Protein AF-A0A9P9EYF8-F1 (afdb_monomer_lite)

Foldseek 3Di:
DDDQAAEAFPPCFDDPNVVVLLVNADPDDDDDGSVRRHGDPPDDDDDADADLLDLCRLLVRLVCCCVVPVQQAHQEYEQEWFDDDDDDDPVPDDPVNVVVRCSRQPVSLVSNCVNCVRRQVVHPNVHHYYHYDDDPVPQLLCCLVVDPPVQDADAAEDLAQEPDPCNCVPPPPPDDCVVVVYDYPVLSVVLQVVCVVVGDCVLGPSFYAYSNRHGDDD

Structure (mmCIF, N/CA/C/O backbone):
data_AF-A0A9P9EYF8-F1
#
_entry.id   AF-A0A9P9EYF8-F1
#
loop_
_atom_site.group_PDB
_atom_site.id
_atom_site.type_symbol
_atom_site.label_atom_id
_atom_site.label_alt_id
_atom_site.label_comp_id
_atom_site.label_asym_id
_atom_site.label_entity_id
_atom_site.label_seq_id
_atom_site.pdbx_PDB_ins_code
_atom_site.Cartn_x
_atom_site.Cartn_y
_atom_site.Cartn_z
_atom_site.occupancy
_atom_site.B_iso_or_equiv
_atom_site.auth_seq_id
_atom_site.auth_comp_id
_atom_site.auth_asym_id
_atom_site.auth_atom_id
_atom_site.pdbx_PDB_model_num
ATOM 1 N N . MET A 1 1 ? -8.904 18.319 30.532 1.00 47.00 1 MET A N 1
ATOM 2 C CA . MET A 1 1 ? -8.488 16.929 30.242 1.00 47.00 1 MET A CA 1
ATOM 3 C C . MET A 1 1 ? -8.595 16.720 28.742 1.00 47.00 1 MET A C 1
ATOM 5 O O . MET A 1 1 ? -9.528 17.263 28.164 1.00 47.00 1 MET A O 1
ATOM 9 N N . SER A 1 2 ? -7.652 16.027 28.098 1.00 58.25 2 SER A N 1
ATOM 10 C CA . SER A 1 2 ? -7.775 15.713 26.667 1.00 58.25 2 SER A CA 1
ATOM 11 C C . SER A 1 2 ? -8.985 14.806 26.440 1.00 58.25 2 SER A C 1
ATOM 13 O O . SER A 1 2 ? -9.168 13.857 27.202 1.00 58.25 2 SER A O 1
ATOM 15 N N . THR A 1 3 ? -9.779 15.064 25.404 1.00 65.88 3 THR A N 1
ATOM 16 C CA . THR A 1 3 ? -10.887 14.189 25.001 1.00 65.88 3 THR A CA 1
ATOM 17 C C . THR A 1 3 ? -10.388 12.748 24.804 1.00 65.88 3 THR A C 1
ATOM 19 O O . THR A 1 3 ? -9.367 12.567 24.130 1.00 65.88 3 THR A O 1
ATOM 22 N N . PRO A 1 4 ? -11.051 11.727 25.386 1.00 77.31 4 PRO A N 1
ATOM 23 C CA . PRO A 1 4 ? -10.712 10.326 25.146 1.00 77.31 4 PRO A CA 1
ATOM 24 C C . PRO A 1 4 ? -10.727 10.017 23.646 1.00 77.31 4 PRO A C 1
ATOM 26 O O . PRO A 1 4 ? -11.674 10.386 22.957 1.00 77.31 4 PRO A O 1
ATOM 29 N N . LYS A 1 5 ? -9.678 9.354 23.149 1.00 87.81 5 LYS A N 1
ATOM 30 C CA . LYS A 1 5 ? -9.555 8.976 21.735 1.00 87.81 5 LYS A CA 1
ATOM 31 C C . LYS A 1 5 ? -10.071 7.562 21.493 1.00 87.81 5 LYS A C 1
ATOM 33 O O . LYS A 1 5 ? -9.774 6.656 22.273 1.00 87.81 5 LYS A O 1
ATOM 38 N N . THR A 1 6 ? -10.755 7.358 20.374 1.00 93.19 6 THR A N 1
ATOM 39 C CA . THR A 1 6 ? -11.214 6.044 19.912 1.00 93.19 6 THR A CA 1
ATOM 40 C C . THR A 1 6 ? -10.243 5.471 18.883 1.00 93.19 6 THR A C 1
ATOM 42 O O . THR A 1 6 ? -9.972 6.095 17.855 1.00 93.19 6 THR A O 1
ATOM 45 N N . TYR A 1 7 ? -9.744 4.262 19.152 1.00 96.00 7 TYR A N 1
ATOM 46 C CA . TYR A 1 7 ? -8.791 3.548 18.301 1.00 96.00 7 TYR A CA 1
ATOM 47 C C . TYR A 1 7 ? -9.426 2.289 17.704 1.00 96.00 7 TYR A C 1
ATOM 49 O O . TYR A 1 7 ? -10.015 1.486 18.428 1.00 96.00 7 TYR A O 1
ATOM 57 N N . PHE A 1 8 ? -9.234 2.073 16.404 1.00 97.81 8 PHE A N 1
ATOM 58 C CA . PHE A 1 8 ? -9.526 0.811 15.724 1.00 97.81 8 PHE A CA 1
ATOM 59 C C . PHE A 1 8 ? -8.210 0.153 15.302 1.00 97.81 8 PHE A C 1
ATOM 61 O O . PHE A 1 8 ? -7.406 0.781 14.621 1.00 97.81 8 PHE A O 1
ATOM 68 N N . ILE A 1 9 ? -7.963 -1.098 15.695 1.00 98.06 9 ILE A N 1
ATOM 69 C CA . ILE A 1 9 ? -6.674 -1.774 15.467 1.00 98.06 9 ILE A CA 1
ATOM 70 C C . ILE A 1 9 ? -6.930 -3.147 14.847 1.00 98.06 9 ILE A C 1
ATOM 72 O O . ILE A 1 9 ? -7.541 -4.009 15.482 1.00 98.06 9 ILE A O 1
ATOM 76 N N . THR A 1 10 ? -6.437 -3.387 13.630 1.00 98.31 10 THR A N 1
ATOM 77 C CA . THR A 1 10 ? -6.469 -4.732 13.028 1.00 98.31 10 THR A CA 1
ATOM 78 C C . THR A 1 10 ? -5.285 -5.578 13.503 1.00 98.31 10 THR A C 1
ATOM 80 O O . THR A 1 10 ? -4.213 -5.064 13.822 1.00 98.31 10 THR A O 1
ATOM 83 N N . GLY A 1 11 ? -5.458 -6.902 13.588 1.00 96.88 11 GLY A N 1
ATOM 84 C CA . GLY A 1 11 ? -4.389 -7.804 14.045 1.00 96.88 11 GLY A CA 1
ATOM 85 C C . GLY A 1 11 ? -3.995 -7.611 15.517 1.00 96.88 11 GLY A C 1
ATOM 86 O O . GLY A 1 11 ? -2.850 -7.848 15.892 1.00 96.88 11 GLY A O 1
ATOM 87 N N . ALA A 1 12 ? -4.932 -7.163 16.357 1.00 95.75 12 ALA A N 1
ATOM 88 C CA . AL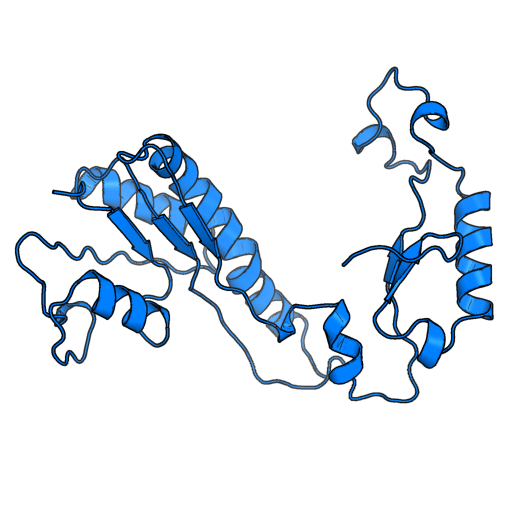A A 1 12 ? -4.697 -6.837 17.765 1.00 95.75 12 ALA A CA 1
ATOM 89 C C . ALA A 1 12 ? -4.461 -8.059 18.677 1.00 95.75 12 ALA A C 1
ATOM 91 O O . ALA A 1 12 ? -4.080 -7.917 19.833 1.00 95.75 12 ALA A O 1
ATOM 92 N N . ASN A 1 13 ? -4.689 -9.284 18.201 1.00 92.75 13 ASN A N 1
ATOM 93 C CA . ASN A 1 13 ? -4.662 -10.481 19.046 1.00 92.75 13 ASN A CA 1
ATOM 94 C C . ASN A 1 13 ? -3.253 -10.958 19.434 1.00 92.75 13 ASN A C 1
ATOM 96 O O . ASN A 1 13 ? -3.123 -11.763 20.357 1.00 92.75 13 ASN A O 1
ATOM 100 N N . ARG A 1 14 ? -2.201 -10.485 18.754 1.00 93.62 14 ARG A N 1
ATOM 101 C CA . ARG A 1 14 ? -0.795 -10.834 19.031 1.00 93.62 14 ARG A CA 1
ATOM 102 C C . ARG A 1 14 ? 0.169 -9.753 18.527 1.00 93.62 14 ARG A C 1
ATOM 104 O O . ARG A 1 14 ? -0.240 -8.828 17.833 1.00 93.62 14 ARG A O 1
ATOM 111 N N . GLY A 1 15 ? 1.458 -9.907 18.840 1.00 95.19 15 GLY A N 1
ATOM 112 C CA . GLY A 1 15 ? 2.538 -9.089 18.275 1.00 95.19 15 GLY A CA 1
ATOM 113 C C . GLY A 1 15 ? 2.351 -7.583 18.489 1.00 95.19 15 GLY A C 1
ATOM 114 O O . GLY A 1 15 ? 1.912 -7.157 19.556 1.00 95.19 15 GLY A O 1
ATOM 115 N N . ILE A 1 16 ? 2.677 -6.794 17.460 1.00 96.00 16 ILE A N 1
ATOM 116 C CA . ILE A 1 16 ? 2.634 -5.323 17.487 1.00 96.00 16 ILE A CA 1
ATOM 117 C C . ILE A 1 16 ? 1.222 -4.809 17.804 1.00 96.00 16 ILE A C 1
ATOM 119 O O . ILE A 1 16 ? 1.066 -3.963 18.681 1.00 96.00 16 ILE A O 1
ATOM 123 N N . GLY A 1 17 ? 0.189 -5.370 17.168 1.00 96.12 17 GLY A N 1
ATOM 124 C CA . GLY A 1 17 ? -1.205 -4.995 17.418 1.00 96.12 17 GLY A CA 1
ATOM 125 C C . GLY A 1 17 ? -1.620 -5.176 18.879 1.00 96.12 17 GLY A C 1
ATOM 126 O O . GLY A 1 17 ? -2.188 -4.258 19.465 1.00 96.12 17 GLY A O 1
ATOM 127 N N . LYS A 1 18 ? -1.268 -6.315 19.498 1.00 93.50 18 LYS A N 1
ATOM 128 C CA . LYS A 1 18 ? -1.504 -6.541 20.938 1.00 93.50 18 LYS A CA 1
ATOM 129 C C . LYS A 1 18 ? -0.750 -5.527 21.793 1.00 93.50 18 LYS A C 1
ATOM 131 O O . LYS A 1 18 ? -1.319 -5.014 22.747 1.00 93.50 18 LYS A O 1
ATOM 136 N N . GLY A 1 19 ? 0.493 -5.209 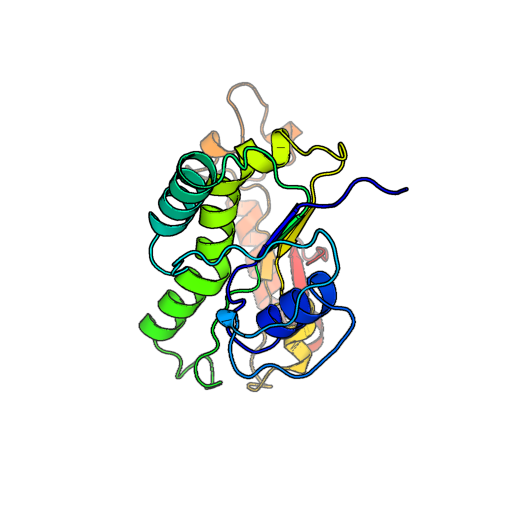21.429 1.00 92.62 19 GLY A N 1
ATOM 137 C CA . GLY A 1 19 ? 1.294 -4.189 22.107 1.00 92.62 19 GLY A CA 1
ATOM 138 C C . GLY A 1 19 ? 0.647 -2.801 22.072 1.00 92.62 19 GLY A C 1
ATOM 139 O O . GLY A 1 19 ? 0.599 -2.131 23.103 1.00 92.62 19 GLY A O 1
ATOM 140 N N . PHE A 1 20 ? 0.086 -2.387 20.927 1.00 93.81 20 PHE A N 1
ATOM 141 C CA . PHE A 1 20 ? -0.709 -1.156 20.845 1.00 93.81 20 PHE A CA 1
ATOM 142 C C . PHE A 1 20 ? -1.928 -1.221 21.763 1.00 93.81 20 PHE A C 1
ATOM 144 O O . PHE A 1 20 ? -2.140 -0.308 22.557 1.00 93.81 20 PHE A O 1
ATOM 151 N N . THR A 1 21 ? -2.712 -2.300 21.691 1.00 92.62 21 THR A N 1
ATOM 152 C CA . THR A 1 21 ? -3.911 -2.464 22.522 1.00 92.62 21 THR A CA 1
ATOM 153 C C . THR A 1 21 ? -3.579 -2.431 24.013 1.00 92.62 21 THR A C 1
ATOM 155 O O . THR A 1 21 ? -4.244 -1.726 24.761 1.00 92.62 21 THR A O 1
ATOM 158 N N . GLU A 1 22 ? -2.525 -3.123 24.445 1.00 89.31 22 GLU A N 1
ATOM 159 C CA . GLU A 1 22 ? -2.035 -3.086 25.823 1.00 89.31 22 GLU A CA 1
ATOM 160 C C . GLU A 1 22 ? -1.679 -1.661 26.243 1.00 89.31 22 GLU A C 1
ATOM 162 O O . GLU A 1 22 ? -2.205 -1.179 27.235 1.00 89.31 22 GLU A O 1
ATOM 167 N N . LYS A 1 23 ? -0.851 -0.945 25.474 1.00 88.56 23 LYS A N 1
ATOM 168 C CA . LYS A 1 23 ? -0.435 0.424 25.825 1.00 88.56 23 LYS A CA 1
ATOM 169 C C . LYS A 1 23 ? -1.575 1.441 25.835 1.00 88.56 23 LYS A C 1
ATOM 171 O O . LYS A 1 23 ? -1.490 2.409 26.580 1.00 88.56 23 LYS A O 1
ATOM 176 N N . LEU A 1 24 ? -2.605 1.239 25.017 1.00 88.56 24 LEU A N 1
ATOM 177 C CA . LEU A 1 24 ? -3.761 2.134 24.938 1.00 88.56 24 LEU A CA 1
ATOM 178 C C . LEU A 1 24 ? -4.830 1.822 25.993 1.00 88.56 24 LEU A C 1
ATOM 180 O O . LEU A 1 24 ? -5.545 2.729 26.403 1.00 88.56 24 LEU A O 1
ATOM 184 N N . LEU A 1 25 ? -4.953 0.560 26.423 1.00 84.81 25 LEU A N 1
ATOM 185 C CA . LEU A 1 25 ? -5.912 0.147 27.453 1.00 84.81 25 LEU A CA 1
ATOM 186 C C . LEU A 1 25 ? -5.389 0.309 28.880 1.00 84.81 25 LEU A C 1
ATOM 188 O O . LEU A 1 25 ? -6.202 0.396 29.799 1.00 84.81 25 LEU A O 1
ATOM 192 N N . LEU A 1 26 ? -4.072 0.253 29.082 1.00 69.38 26 LEU A N 1
ATOM 193 C CA . LEU A 1 26 ? -3.481 -0.005 30.391 1.00 69.38 26 LEU A CA 1
ATOM 194 C C . LEU A 1 26 ? -2.866 1.201 31.099 1.00 69.38 26 LEU A C 1
ATOM 196 O O . LEU A 1 26 ? -2.094 1.958 30.517 1.00 69.38 26 LEU A O 1
ATOM 200 N N . ASP A 1 27 ? -3.063 1.188 32.421 1.00 55.47 27 ASP A N 1
ATOM 201 C CA . ASP A 1 27 ? -1.971 1.187 33.407 1.00 55.47 27 ASP A CA 1
ATOM 202 C C . ASP A 1 27 ? -1.328 -0.235 33.428 1.00 55.47 27 ASP A C 1
ATOM 204 O O . ASP A 1 27 ? -2.050 -1.220 33.628 1.00 55.47 27 ASP A O 1
ATOM 208 N N . PRO A 1 28 ? -0.046 -0.418 33.039 1.00 45.28 28 PRO A N 1
ATOM 209 C CA . PRO A 1 28 ? 0.514 -1.685 32.528 1.00 45.28 28 PRO A CA 1
ATOM 210 C C . PRO A 1 28 ? 0.531 -2.873 33.512 1.00 45.28 28 PRO A C 1
ATOM 212 O O . PRO A 1 28 ? 1.329 -2.896 34.444 1.00 45.28 28 PRO A O 1
ATOM 215 N N . ALA A 1 29 ? -0.217 -3.950 33.212 1.00 43.41 29 ALA A N 1
ATOM 216 C CA . ALA A 1 29 ? -0.019 -5.279 33.814 1.00 43.41 29 ALA A CA 1
ATOM 217 C C . ALA A 1 29 ? -0.390 -6.459 32.878 1.00 43.41 29 ALA A C 1
ATOM 219 O O . ALA A 1 29 ? -1.254 -6.361 32.011 1.00 43.41 29 ALA A O 1
ATOM 220 N N . LYS A 1 30 ? 0.319 -7.585 33.051 1.00 54.69 30 LYS A N 1
ATOM 221 C CA . LYS A 1 30 ? 0.382 -8.780 32.183 1.00 54.69 30 LYS A CA 1
ATOM 222 C C . LYS A 1 30 ? -0.975 -9.455 31.936 1.00 54.69 30 LYS A C 1
ATOM 224 O O . LYS A 1 30 ? -1.592 -9.950 32.873 1.00 54.69 30 LYS A O 1
ATOM 229 N N . ALA A 1 31 ? -1.344 -9.630 30.667 1.00 55.91 31 ALA A N 1
ATOM 230 C CA . ALA A 1 31 ? -2.494 -10.439 30.270 1.00 55.91 31 ALA A CA 1
ATOM 231 C C . ALA A 1 31 ? -2.192 -11.397 29.108 1.00 55.91 31 ALA A C 1
ATOM 233 O O . ALA A 1 31 ? -1.456 -11.078 28.168 1.00 55.91 31 ALA A O 1
ATOM 234 N N . ALA A 1 32 ? -2.769 -12.599 29.189 1.00 59.84 32 ALA A N 1
ATOM 235 C CA . ALA A 1 32 ? -2.508 -13.705 28.265 1.00 59.84 32 ALA A CA 1
ATOM 236 C C . ALA A 1 32 ? -3.297 -13.584 26.949 1.00 59.84 32 ALA A C 1
ATOM 238 O O . ALA A 1 32 ? -2.794 -13.943 25.888 1.00 59.84 32 ALA A O 1
ATOM 239 N N . THR A 1 33 ? -4.514 -13.033 27.002 1.00 72.62 33 THR A N 1
ATOM 240 C CA . THR A 1 33 ? -5.421 -12.847 25.853 1.00 72.62 33 THR A CA 1
ATOM 241 C C . THR A 1 33 ? -6.003 -11.431 25.826 1.00 72.62 33 THR A C 1
ATOM 243 O O . THR A 1 33 ? -6.036 -10.766 26.863 1.00 72.62 33 THR A O 1
ATOM 246 N N . LEU A 1 34 ? -6.516 -10.983 24.668 1.00 78.19 34 LEU A N 1
ATOM 247 C CA . LEU A 1 34 ? -7.189 -9.680 24.525 1.00 78.19 34 LEU A CA 1
ATOM 248 C C . LEU A 1 34 ? -8.303 -9.467 25.564 1.00 78.19 34 LEU A C 1
ATOM 250 O O . LEU A 1 34 ? -8.377 -8.412 26.181 1.00 78.19 34 LEU A O 1
ATOM 254 N N . ASN A 1 35 ? -9.132 -10.488 25.806 1.00 80.75 35 ASN A N 1
ATOM 255 C CA . ASN A 1 35 ? -10.239 -10.417 26.768 1.00 80.75 35 ASN A CA 1
ATOM 256 C C . ASN A 1 35 ? -9.773 -10.204 28.214 1.00 80.75 35 ASN A C 1
ATOM 258 O O . ASN A 1 35 ? -10.498 -9.623 29.016 1.00 80.75 35 ASN A O 1
ATOM 262 N N . SER A 1 36 ? -8.574 -10.688 28.541 1.00 81.56 36 SER A N 1
ATOM 263 C CA . SER A 1 36 ? -7.993 -10.600 29.884 1.00 81.56 36 SER A CA 1
ATOM 264 C C . SER A 1 36 ? -7.154 -9.344 30.119 1.00 81.56 36 SER A C 1
ATOM 266 O O . SER A 1 36 ? -6.613 -9.206 31.212 1.00 81.56 36 SER A O 1
ATOM 268 N N . LEU A 1 37 ? -6.993 -8.464 29.119 1.00 82.00 37 LEU A N 1
ATOM 269 C CA . LEU A 1 37 ? -6.200 -7.243 29.282 1.00 82.00 37 LEU A CA 1
ATOM 270 C C . LEU A 1 37 ? -6.809 -6.370 30.394 1.00 82.00 37 LEU A C 1
ATOM 272 O O . LEU A 1 37 ? -8.009 -6.074 30.322 1.00 82.00 37 LEU A O 1
ATOM 276 N N . PRO A 1 38 ? -6.017 -5.949 31.402 1.00 82.00 38 PRO A N 1
ATOM 277 C CA . PRO A 1 38 ? -6.485 -4.948 32.346 1.00 82.00 38 PRO A CA 1
ATOM 278 C C . PRO A 1 38 ? -6.868 -3.660 31.606 1.00 82.00 38 PRO A C 1
ATOM 280 O O . PRO A 1 38 ? -6.424 -3.397 30.486 1.00 82.00 38 PRO A O 1
ATOM 283 N N . LYS A 1 39 ? -7.745 -2.873 32.220 1.00 84.88 39 LYS A N 1
ATOM 284 C CA . LYS A 1 39 ? -8.266 -1.634 31.642 1.00 84.88 39 LYS A CA 1
ATOM 285 C C . LYS A 1 39 ? -8.095 -0.540 32.680 1.00 84.88 39 LYS A C 1
ATOM 287 O O . LYS A 1 39 ? -8.492 -0.737 33.827 1.00 84.88 39 LYS A O 1
ATOM 292 N N . GLY A 1 40 ? -7.510 0.583 32.282 1.00 82.94 40 GLY A N 1
ATOM 293 C CA . GLY A 1 40 ? -7.529 1.798 33.084 1.00 82.94 40 GLY A CA 1
ATOM 294 C C . GLY A 1 40 ? -8.962 2.295 33.282 1.00 82.94 40 GLY A C 1
ATOM 295 O O . GLY A 1 40 ? -9.878 1.929 32.537 1.00 82.94 40 GLY A O 1
ATOM 296 N N . GLU A 1 41 ? -9.165 3.139 34.288 1.00 82.56 41 GLU A N 1
ATOM 297 C CA . GLU A 1 41 ? -10.472 3.729 34.574 1.00 82.56 41 GLU A CA 1
ATOM 298 C C . GLU A 1 41 ? -11.047 4.436 33.331 1.00 82.56 41 GLU A C 1
ATOM 300 O O . GLU A 1 41 ? -10.337 5.122 32.596 1.00 82.56 41 GLU A O 1
ATOM 305 N N . GLY A 1 42 ? -12.330 4.202 33.039 1.00 82.06 42 GLY A N 1
ATOM 306 C CA . GLY A 1 42 ? -13.011 4.765 31.865 1.00 82.06 42 GLY A CA 1
ATOM 307 C C . GLY A 1 42 ? -12.634 4.146 30.510 1.00 82.06 42 GLY A C 1
ATOM 308 O O . GLY A 1 42 ? -13.245 4.495 29.500 1.00 82.06 42 GLY A O 1
ATOM 309 N N . SER A 1 43 ? -11.683 3.206 30.455 1.00 86.56 43 SER A N 1
ATOM 310 C CA . SER A 1 43 ? -11.288 2.541 29.206 1.00 86.56 43 SER A CA 1
ATOM 311 C C . SER A 1 43 ? -12.203 1.363 28.863 1.00 86.56 43 SER A C 1
ATOM 313 O O . SER A 1 43 ? -12.545 0.533 29.709 1.00 86.56 43 SER A O 1
ATOM 315 N N . LYS A 1 44 ? -12.561 1.235 27.581 1.00 89.12 44 LYS A N 1
ATOM 316 C CA . LYS A 1 44 ? -13.384 0.139 27.051 1.00 89.12 44 LYS A CA 1
ATOM 317 C C . LYS A 1 44 ? -12.636 -0.586 25.934 1.00 89.12 44 LYS A C 1
ATOM 319 O O . LYS A 1 44 ? -12.148 0.040 25.003 1.00 89.12 44 LYS A O 1
ATOM 324 N N . LEU A 1 45 ? -12.608 -1.917 26.005 1.00 92.12 45 LEU A N 1
ATOM 325 C CA . LEU A 1 45 ? -12.142 -2.781 24.919 1.00 92.12 45 LEU A CA 1
ATOM 326 C C . LEU A 1 45 ? -13.346 -3.423 24.228 1.00 92.12 45 LEU A C 1
ATOM 328 O O . LEU A 1 45 ? -14.162 -4.061 24.896 1.00 92.12 45 LEU A O 1
ATOM 332 N N . ILE A 1 46 ? -13.419 -3.274 22.908 1.00 94.31 46 ILE A N 1
ATOM 333 C CA . ILE A 1 46 ? -14.368 -3.954 22.022 1.00 94.31 46 ILE A CA 1
ATOM 334 C C . ILE A 1 46 ? -13.550 -4.864 21.107 1.00 94.31 46 ILE A C 1
ATOM 336 O O . ILE A 1 46 ? -12.566 -4.422 20.518 1.00 94.31 46 ILE A O 1
ATOM 340 N N . ILE A 1 47 ? -13.941 -6.132 21.000 1.00 94.94 47 ILE A N 1
ATOM 341 C CA . ILE A 1 47 ? -13.262 -7.115 20.150 1.00 94.94 47 ILE A CA 1
ATOM 342 C C . ILE A 1 47 ? -14.211 -7.495 19.022 1.00 94.94 47 ILE A C 1
ATOM 344 O O . ILE A 1 47 ? -15.324 -7.950 19.269 1.00 94.94 47 ILE A O 1
ATOM 348 N N . LEU A 1 48 ? -13.744 -7.315 17.790 1.00 95.06 48 LEU A N 1
ATOM 349 C CA . LEU A 1 48 ? -14.481 -7.620 16.568 1.00 95.06 48 LEU A CA 1
ATOM 350 C C . LEU A 1 48 ? -13.760 -8.738 15.816 1.00 95.06 48 LEU A C 1
ATOM 352 O O . LEU A 1 48 ? -12.528 -8.818 15.830 1.00 95.06 48 LEU A O 1
ATOM 356 N N . LYS A 1 49 ? -14.523 -9.597 15.137 1.00 95.19 49 LYS A N 1
ATOM 357 C CA . LYS A 1 49 ? -13.953 -10.559 14.193 1.00 95.19 49 LYS A CA 1
ATOM 358 C C . LYS A 1 49 ? -13.701 -9.844 12.869 1.00 95.19 49 LYS A C 1
ATOM 360 O O . LYS A 1 49 ? -14.634 -9.335 12.262 1.00 95.19 49 LYS A O 1
ATOM 365 N N . LEU A 1 50 ? -12.449 -9.835 12.425 1.00 96.25 50 LEU A N 1
ATOM 366 C CA . LEU A 1 50 ? -12.052 -9.254 11.148 1.00 96.25 50 LEU A CA 1
ATOM 367 C C . LEU A 1 50 ? -10.906 -10.076 10.566 1.00 96.25 50 LEU A C 1
ATOM 369 O O . LEU A 1 50 ? -9.840 -10.176 11.171 1.00 96.25 50 LEU A O 1
ATOM 373 N N . ASP A 1 51 ? -11.151 -10.660 9.398 1.00 96.44 51 ASP A N 1
ATOM 374 C CA . ASP A 1 51 ? -10.127 -11.264 8.546 1.00 96.44 51 ASP A CA 1
ATOM 375 C C . ASP A 1 51 ? -9.853 -10.327 7.367 1.00 96.44 51 ASP A C 1
ATOM 377 O O . ASP A 1 51 ? -10.779 -9.998 6.625 1.00 96.44 51 ASP A O 1
ATOM 381 N N . SER A 1 52 ? -8.599 -9.893 7.228 1.00 95.62 52 SER A N 1
ATOM 382 C CA . SER A 1 52 ? -8.149 -8.964 6.188 1.00 95.62 52 SER A CA 1
ATOM 383 C C . SER A 1 52 ? -8.099 -9.580 4.788 1.00 95.62 52 SER A C 1
ATOM 385 O O . SER A 1 52 ? -7.918 -8.833 3.835 1.00 95.62 52 SER A O 1
ATOM 387 N N . GLN A 1 53 ? -8.272 -10.898 4.647 1.00 95.12 53 GLN A N 1
ATOM 388 C CA . GLN A 1 53 ? -8.405 -11.557 3.341 1.00 95.12 53 GLN A CA 1
ATOM 389 C C . GLN A 1 53 ? -9.845 -11.600 2.816 1.00 95.12 53 GLN A C 1
ATOM 391 O O . GLN A 1 53 ? -10.071 -12.017 1.684 1.00 95.12 53 GLN A O 1
ATOM 396 N N . VAL A 1 54 ? -10.831 -11.212 3.630 1.00 96.75 54 VAL A N 1
ATOM 397 C CA . VAL A 1 54 ? -12.248 -11.260 3.257 1.00 96.75 54 VAL A CA 1
ATOM 398 C C . VAL A 1 54 ? -12.776 -9.837 3.137 1.00 96.75 54 VAL A C 1
ATOM 400 O O . VAL A 1 54 ? -13.061 -9.192 4.145 1.00 96.75 54 VAL A O 1
ATOM 403 N N . ASP A 1 55 ? -12.964 -9.370 1.905 1.00 93.56 55 ASP A N 1
ATOM 404 C CA . ASP A 1 55 ? -13.302 -7.973 1.586 1.00 93.56 55 ASP A CA 1
ATOM 405 C C . ASP A 1 55 ? -14.536 -7.432 2.325 1.00 93.56 55 ASP A C 1
ATOM 407 O O . ASP A 1 55 ? -14.596 -6.255 2.674 1.00 93.56 55 ASP A O 1
ATOM 411 N N . ALA A 1 56 ? -15.520 -8.290 2.611 1.00 95.38 56 ALA A N 1
ATOM 412 C CA . ALA A 1 56 ? -16.747 -7.897 3.304 1.00 95.38 56 ALA A CA 1
ATOM 413 C C . ALA A 1 56 ? -16.573 -7.699 4.825 1.00 95.38 56 ALA A C 1
ATOM 415 O O . ALA A 1 56 ? -17.404 -7.045 5.463 1.00 95.38 56 ALA A O 1
ATOM 416 N N . ASN A 1 57 ? -15.519 -8.256 5.435 1.00 97.06 57 ASN A N 1
ATOM 417 C CA . ASN A 1 57 ? -15.367 -8.263 6.892 1.00 97.06 57 ASN A CA 1
ATOM 418 C C . ASN A 1 57 ? -15.190 -6.869 7.510 1.00 97.06 57 ASN A C 1
ATOM 420 O O . ASN A 1 57 ? -15.826 -6.622 8.535 1.00 97.06 57 ASN A O 1
ATOM 424 N N . PRO A 1 58 ? -14.379 -5.945 6.954 1.00 97.69 58 PRO A N 1
ATOM 425 C CA . PRO A 1 58 ? -14.263 -4.603 7.517 1.00 97.69 58 PRO A CA 1
ATOM 426 C C . PRO A 1 58 ? -15.604 -3.864 7.588 1.00 97.69 58 PRO A C 1
ATOM 428 O O . PRO A 1 58 ? -15.933 -3.299 8.629 1.00 97.69 58 PRO A O 1
ATOM 431 N N . ALA A 1 59 ? -16.415 -3.931 6.528 1.00 97.75 59 ALA A N 1
ATOM 432 C CA . ALA A 1 59 ? -17.743 -3.320 6.508 1.00 97.75 59 ALA A CA 1
ATOM 433 C C . ALA A 1 59 ? -18.685 -3.967 7.536 1.00 97.75 59 ALA A C 1
ATOM 435 O O . ALA A 1 59 ? -19.379 -3.262 8.270 1.00 97.75 59 ALA A O 1
ATOM 436 N N . ALA A 1 60 ? -18.664 -5.299 7.653 1.00 98.12 60 ALA A N 1
ATOM 437 C CA . ALA A 1 60 ? -19.437 -6.015 8.667 1.00 98.12 60 ALA A CA 1
ATOM 438 C C . ALA A 1 60 ? -19.011 -5.638 10.100 1.00 98.12 60 ALA A C 1
ATOM 440 O O . ALA A 1 60 ? -19.865 -5.435 10.962 1.00 98.12 60 ALA A O 1
ATOM 441 N N . ALA A 1 61 ? -17.707 -5.486 10.348 1.00 97.56 61 ALA A N 1
ATOM 442 C CA . ALA A 1 61 ? -17.170 -5.072 11.642 1.00 97.56 61 ALA A CA 1
ATOM 443 C C . ALA A 1 61 ? -17.580 -3.635 12.003 1.00 97.56 61 ALA A C 1
ATOM 445 O O . ALA A 1 61 ? -17.953 -3.381 13.147 1.00 97.56 61 ALA A O 1
ATOM 446 N N . VAL A 1 62 ? -17.565 -2.706 11.040 1.00 97.75 62 VAL A N 1
ATOM 447 C CA . VAL A 1 62 ? -18.054 -1.328 11.234 1.00 97.75 62 VAL A CA 1
ATOM 448 C C . VAL A 1 62 ? -19.556 -1.313 11.517 1.00 97.75 62 VAL A C 1
ATOM 450 O O . VAL A 1 62 ? -19.986 -0.677 12.478 1.00 97.75 62 VAL A O 1
ATOM 453 N N . ALA A 1 63 ? -20.352 -2.070 10.760 1.00 98.00 63 ALA A N 1
ATOM 454 C CA . ALA A 1 63 ? -21.790 -2.174 10.997 1.00 98.00 63 ALA A CA 1
ATOM 455 C C . ALA A 1 63 ? -22.102 -2.737 12.395 1.00 98.00 63 ALA A C 1
ATOM 457 O O . ALA A 1 63 ? -22.968 -2.213 13.098 1.00 98.00 63 ALA A O 1
ATOM 458 N N . GLN A 1 64 ? -21.365 -3.765 12.829 1.00 97.81 64 GLN A N 1
ATOM 459 C CA . GLN A 1 64 ? -21.472 -4.319 14.179 1.00 97.81 64 GLN A CA 1
ATOM 460 C C . GLN A 1 64 ? -21.095 -3.278 15.243 1.00 97.81 64 GLN A C 1
ATOM 462 O O . GLN A 1 64 ? -21.811 -3.104 16.227 1.00 97.81 64 GLN A O 1
ATOM 467 N N . LEU A 1 65 ? -19.997 -2.549 15.032 1.00 96.12 65 LEU A N 1
ATOM 468 C CA . LEU A 1 65 ? -19.508 -1.510 15.936 1.00 96.12 65 LEU A CA 1
ATOM 469 C C . LEU A 1 65 ? -20.543 -0.386 16.142 1.00 96.12 65 LEU A C 1
ATOM 471 O O . LEU A 1 65 ? -20.784 0.035 17.277 1.00 96.12 65 LEU A O 1
ATOM 475 N N . GLN A 1 66 ? -21.195 0.062 15.069 1.00 96.75 66 GLN A N 1
ATOM 476 C CA . GLN A 1 66 ? -22.248 1.076 15.139 1.00 96.75 66 GLN A CA 1
ATOM 477 C C . GLN A 1 66 ? -23.504 0.540 15.831 1.00 96.75 66 GLN A C 1
ATOM 479 O O . GLN A 1 66 ? -24.020 1.175 16.752 1.00 96.75 66 GLN A O 1
ATOM 484 N N . LYS A 1 67 ? -23.977 -0.643 15.424 1.00 97.88 67 LYS A N 1
ATOM 485 C CA . LYS A 1 67 ? -25.229 -1.232 15.915 1.00 97.88 67 LYS A CA 1
ATOM 486 C C . LYS A 1 67 ? -25.158 -1.639 17.387 1.00 97.88 67 LYS A C 1
ATOM 488 O O . LYS A 1 67 ? -26.046 -1.287 18.159 1.00 97.88 67 LYS A O 1
ATOM 493 N N . ASP A 1 68 ? -24.119 -2.372 17.773 1.00 97.62 68 ASP A N 1
ATOM 494 C CA . ASP A 1 68 ? -24.054 -3.033 19.082 1.00 97.62 68 ASP A CA 1
ATOM 495 C C . ASP A 1 68 ? -23.384 -2.151 20.147 1.00 97.62 68 ASP A C 1
ATOM 497 O O . ASP A 1 68 ? -23.501 -2.402 21.352 1.00 97.62 68 ASP A O 1
ATOM 501 N N . HIS A 1 69 ? -22.642 -1.122 19.723 1.00 94.75 69 HIS A N 1
ATOM 502 C CA . HIS A 1 69 ? -21.856 -0.283 20.629 1.00 94.75 69 HIS A CA 1
ATOM 503 C C . HIS A 1 69 ? -22.067 1.222 20.454 1.00 94.75 69 HIS A C 1
ATOM 505 O O . HIS A 1 69 ? -21.520 1.977 21.259 1.00 94.75 69 HIS A O 1
ATOM 511 N N . GLY A 1 70 ? -22.848 1.663 19.461 1.00 94.81 70 GLY A N 1
ATOM 512 C CA . GLY A 1 70 ? -23.151 3.080 19.237 1.00 94.81 70 GLY A CA 1
ATOM 513 C C . GLY A 1 70 ? -21.937 3.924 18.841 1.00 94.81 70 GLY A C 1
ATOM 514 O O . GLY A 1 70 ? -21.972 5.147 18.971 1.00 94.81 70 GLY A O 1
ATOM 515 N N . ILE A 1 71 ? -20.848 3.291 18.395 1.00 94.12 71 ILE A N 1
ATOM 516 C CA . ILE A 1 71 ? -19.617 3.986 18.019 1.00 94.12 71 ILE A CA 1
ATOM 517 C C . ILE A 1 71 ? -19.744 4.438 16.565 1.00 94.12 71 ILE A C 1
ATOM 519 O O . ILE A 1 71 ? -19.699 3.624 15.647 1.00 94.12 71 ILE A O 1
ATOM 523 N N . ASN A 1 72 ? -19.907 5.747 16.374 1.00 95.38 72 ASN A N 1
ATOM 524 C CA . ASN A 1 72 ? -20.114 6.381 15.068 1.00 95.38 72 ASN A CA 1
ATOM 525 C C . ASN A 1 72 ? -18.956 7.297 14.646 1.00 95.38 72 ASN A C 1
ATOM 527 O O . ASN A 1 72 ? -19.026 7.922 13.593 1.00 95.38 72 ASN A O 1
ATOM 531 N N . SER A 1 73 ? -17.898 7.368 15.453 1.00 95.69 73 SER A N 1
ATOM 532 C CA . SER A 1 73 ? -16.687 8.130 15.170 1.00 95.69 73 SER A CA 1
ATOM 533 C C . SER A 1 73 ? -15.445 7.325 15.545 1.00 95.69 73 SER A C 1
ATOM 535 O O . SER A 1 73 ? -15.457 6.530 16.488 1.00 95.69 73 SER A O 1
ATOM 537 N N . LEU A 1 74 ? -14.366 7.524 14.790 1.00 96.44 74 LEU A N 1
ATOM 538 C CA . LEU A 1 74 ? -13.036 6.991 15.080 1.00 96.44 74 LEU A CA 1
ATOM 539 C C . LEU A 1 74 ? -12.022 8.131 14.996 1.00 96.44 74 LEU A C 1
ATOM 541 O O . LEU A 1 74 ? -12.074 8.930 14.065 1.00 96.44 74 LEU A O 1
ATOM 545 N N . ASP A 1 75 ? -11.083 8.185 15.941 1.00 95.50 75 ASP A N 1
ATOM 546 C CA . ASP A 1 75 ? -9.991 9.164 15.901 1.00 95.50 75 ASP A CA 1
ATOM 547 C C . ASP A 1 75 ? -8.760 8.587 15.202 1.00 95.50 75 ASP A C 1
ATOM 549 O O . ASP A 1 75 ? -8.074 9.286 14.459 1.00 95.50 75 ASP A O 1
ATOM 553 N N . VAL A 1 76 ? -8.472 7.302 15.432 1.00 96.50 76 VAL A N 1
ATOM 554 C CA . VAL A 1 76 ? -7.285 6.634 14.891 1.00 96.50 76 VAL A CA 1
ATOM 555 C C . VAL A 1 76 ? -7.631 5.230 14.405 1.00 96.50 76 VAL A C 1
ATOM 557 O O . VAL A 1 76 ? -8.187 4.426 15.153 1.00 96.50 76 VAL A O 1
ATOM 560 N N . VAL A 1 77 ? -7.234 4.894 13.180 1.00 98.31 77 VAL A N 1
ATOM 561 C CA . VAL A 1 77 ? -7.266 3.522 12.657 1.00 98.31 77 VAL A CA 1
ATOM 562 C C . VAL A 1 77 ? -5.846 3.041 12.399 1.00 98.31 77 VAL A C 1
ATOM 564 O O . VAL A 1 77 ? -5.159 3.567 11.531 1.00 98.31 77 VAL A O 1
ATOM 567 N N . ILE A 1 78 ? -5.409 2.025 13.140 1.00 98.50 78 ILE A N 1
ATOM 568 C CA . ILE A 1 78 ? -4.114 1.366 12.968 1.00 98.50 78 ILE A CA 1
ATOM 569 C C . ILE A 1 78 ? -4.315 0.115 12.104 1.00 98.50 78 ILE A C 1
ATOM 571 O O . ILE A 1 78 ? -4.778 -0.929 12.579 1.00 98.50 78 ILE A O 1
ATOM 575 N N . ALA A 1 79 ? -3.954 0.219 10.827 1.00 98.31 79 ALA A N 1
ATOM 576 C CA . ALA A 1 79 ? -3.932 -0.896 9.883 1.00 98.31 79 ALA A CA 1
ATOM 577 C C . ALA A 1 79 ? -2.658 -1.728 10.113 1.00 98.31 79 ALA A C 1
ATOM 579 O O . ALA A 1 79 ? -1.645 -1.534 9.447 1.00 98.31 79 ALA A O 1
ATOM 580 N N . ASN A 1 80 ? -2.701 -2.612 11.115 1.00 98.56 80 ASN A N 1
ATOM 581 C CA . ASN A 1 80 ? -1.557 -3.414 11.568 1.00 98.56 80 ASN A CA 1
ATOM 582 C C . ASN A 1 80 ? -1.602 -4.881 11.105 1.00 98.56 80 ASN A C 1
ATOM 584 O O . ASN A 1 80 ? -0.560 -5.534 11.071 1.00 98.56 80 ASN A O 1
ATOM 588 N N . ALA A 1 81 ? -2.780 -5.434 10.798 1.00 97.81 81 ALA A N 1
ATOM 589 C CA . ALA A 1 81 ? -2.874 -6.810 10.317 1.00 97.81 81 ALA A CA 1
ATOM 590 C C . ALA A 1 81 ? -1.995 -7.013 9.073 1.00 97.81 81 ALA A C 1
ATOM 592 O O . ALA A 1 81 ? -2.081 -6.252 8.116 1.00 97.81 81 ALA A O 1
ATOM 593 N N . GLY A 1 82 ? -1.163 -8.053 9.111 1.00 97.25 82 GLY A N 1
ATOM 594 C CA . GLY A 1 82 ? -0.249 -8.387 8.033 1.00 97.25 82 GLY A CA 1
ATOM 595 C C . GLY A 1 82 ? 0.305 -9.800 8.179 1.00 97.25 82 GLY A C 1
ATOM 596 O O . GLY A 1 82 ? 0.345 -10.366 9.281 1.00 97.25 82 GLY A O 1
ATOM 597 N N . ILE A 1 83 ? 0.731 -10.368 7.057 1.00 96.19 83 ILE A N 1
ATOM 598 C CA . ILE A 1 83 ? 1.375 -11.679 6.972 1.00 96.19 83 ILE A CA 1
ATOM 599 C C . ILE A 1 83 ? 2.742 -11.579 6.304 1.00 96.19 83 ILE A C 1
ATOM 601 O O . ILE A 1 83 ? 3.027 -10.656 5.542 1.00 96.19 83 ILE A O 1
ATOM 605 N N . ALA A 1 84 ? 3.570 -12.574 6.593 1.00 93.00 84 ALA A N 1
ATOM 606 C CA . ALA A 1 84 ? 4.810 -12.838 5.889 1.00 93.00 84 ALA A CA 1
ATOM 607 C C . ALA A 1 84 ? 4.975 -14.360 5.794 1.00 93.00 84 ALA A C 1
ATOM 609 O O . ALA A 1 84 ? 5.208 -15.022 6.809 1.00 93.00 84 ALA A O 1
ATOM 610 N N . HIS A 1 85 ? 4.812 -14.927 4.601 1.00 87.81 85 HIS A N 1
ATOM 611 C CA . HIS A 1 85 ? 5.234 -16.300 4.327 1.00 87.81 85 HIS A CA 1
ATOM 612 C C . HIS A 1 85 ? 6.757 -16.341 4.118 1.00 87.81 85 HIS A C 1
ATOM 614 O O . HIS A 1 85 ? 7.401 -15.308 3.945 1.00 87.81 85 HIS A O 1
ATOM 620 N N . SER A 1 86 ? 7.352 -17.535 4.196 1.00 68.75 86 SER A N 1
ATOM 621 C CA . SER A 1 86 ? 8.810 -17.734 4.206 1.00 68.75 86 SER A CA 1
ATOM 622 C C . SER A 1 86 ? 9.554 -16.938 3.122 1.00 68.75 86 SER A C 1
ATOM 624 O O . SER A 1 86 ? 9.172 -16.980 1.952 1.00 68.75 86 SER A O 1
ATOM 626 N N . GLY A 1 87 ? 10.660 -16.293 3.511 1.00 67.50 87 GLY A N 1
ATOM 627 C CA . GLY A 1 87 ? 11.543 -15.514 2.637 1.00 67.50 87 GLY A CA 1
ATOM 628 C C . GLY A 1 87 ? 12.394 -16.388 1.716 1.00 67.50 87 GLY A C 1
ATOM 629 O O . GLY A 1 87 ? 13.575 -16.608 1.974 1.00 67.50 87 GLY A O 1
ATOM 630 N N . THR A 1 88 ? 11.783 -16.911 0.656 1.00 76.38 88 THR A N 1
ATOM 631 C CA . THR A 1 88 ? 12.496 -17.564 -0.448 1.00 76.38 88 THR A CA 1
ATOM 632 C C . THR A 1 88 ? 12.913 -16.536 -1.506 1.00 76.38 88 THR A C 1
ATOM 634 O O . THR A 1 88 ? 12.484 -15.383 -1.477 1.00 76.38 88 THR A O 1
ATOM 637 N N . THR A 1 89 ? 13.775 -16.925 -2.444 1.00 83.62 89 THR A N 1
ATOM 638 C CA . THR A 1 89 ? 14.148 -16.054 -3.568 1.00 83.62 89 THR A CA 1
ATOM 639 C C . THR A 1 89 ? 12.942 -15.802 -4.469 1.00 83.62 89 THR A C 1
ATOM 641 O O . THR A 1 89 ? 12.105 -16.687 -4.624 1.00 83.62 89 THR A O 1
ATOM 644 N N . VAL A 1 90 ? 12.890 -14.650 -5.149 1.00 84.31 90 VAL A N 1
ATOM 645 C CA . VAL A 1 90 ? 11.811 -14.326 -6.111 1.00 84.31 90 VAL A CA 1
ATOM 646 C C . VAL A 1 90 ? 11.589 -15.457 -7.124 1.00 84.31 90 VAL A C 1
ATOM 648 O O . VAL A 1 90 ? 10.453 -15.815 -7.404 1.00 84.31 90 VAL A O 1
ATOM 651 N N . SER A 1 91 ? 12.664 -16.100 -7.593 1.00 85.56 91 SER A N 1
ATOM 652 C CA . SER A 1 91 ? 12.614 -17.246 -8.517 1.00 85.56 91 SER A CA 1
ATOM 653 C C . SER A 1 91 ? 11.925 -18.507 -7.976 1.00 85.56 91 SER A C 1
ATOM 655 O O . SER A 1 91 ? 11.669 -19.435 -8.737 1.00 85.56 91 SER A O 1
ATOM 657 N N . LYS A 1 92 ? 11.663 -18.575 -6.669 1.00 89.44 92 LYS A N 1
ATOM 658 C CA . LYS A 1 92 ? 11.023 -19.700 -5.975 1.00 89.44 92 LYS A CA 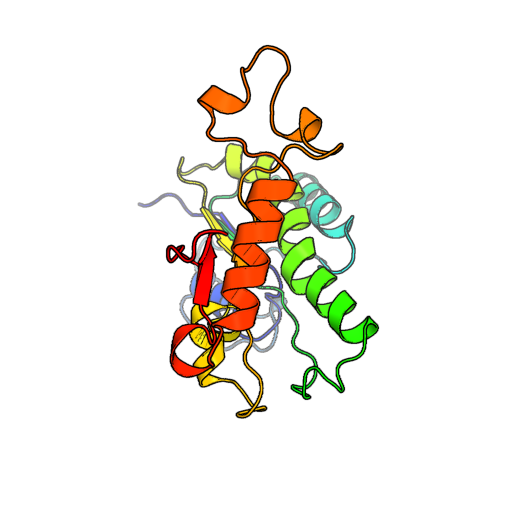1
ATOM 659 C C . LYS A 1 92 ? 9.703 -19.307 -5.308 1.00 89.44 92 LYS A C 1
ATOM 661 O O . LYS A 1 92 ? 9.053 -20.165 -4.715 1.00 89.44 92 LYS A O 1
ATOM 666 N N . THR A 1 93 ? 9.324 -18.033 -5.351 1.00 89.38 93 THR A N 1
ATOM 667 C CA . THR A 1 93 ? 8.063 -17.558 -4.782 1.00 89.38 93 THR A CA 1
ATOM 668 C C . THR A 1 93 ? 6.902 -18.003 -5.667 1.00 89.38 93 THR A C 1
ATOM 670 O O . THR A 1 93 ? 6.941 -17.828 -6.882 1.00 89.38 93 THR A O 1
ATOM 673 N N . THR A 1 94 ? 5.855 -18.569 -5.065 1.00 92.19 94 THR A N 1
ATOM 674 C CA . THR A 1 94 ? 4.663 -19.000 -5.805 1.00 92.19 94 THR A CA 1
ATOM 675 C C . THR A 1 94 ? 3.688 -17.838 -6.030 1.00 92.19 94 THR A C 1
ATOM 677 O O . THR A 1 94 ? 3.601 -16.939 -5.184 1.00 92.19 94 THR A O 1
ATOM 680 N N . PRO A 1 95 ? 2.907 -17.850 -7.125 1.00 93.62 95 PRO A N 1
ATOM 681 C CA . PRO A 1 95 ? 1.834 -16.880 -7.337 1.00 93.62 95 PRO A CA 1
ATOM 682 C C . PRO A 1 95 ? 0.819 -16.840 -6.189 1.00 93.62 95 PRO A C 1
ATOM 684 O O . PRO A 1 95 ? 0.323 -15.772 -5.849 1.00 93.62 95 PRO A O 1
ATOM 687 N N . GLU A 1 96 ? 0.524 -17.980 -5.570 1.00 93.69 96 GLU A N 1
ATOM 688 C CA . GLU A 1 96 ? -0.410 -18.094 -4.445 1.00 93.69 96 GLU A CA 1
ATOM 689 C C . GLU A 1 96 ? 0.121 -17.341 -3.224 1.00 93.69 96 GLU A C 1
ATOM 691 O O . GLU A 1 96 ? -0.581 -16.498 -2.678 1.00 93.69 96 GLU A O 1
ATOM 696 N N . SER A 1 97 ? 1.399 -17.537 -2.878 1.00 92.75 97 SER A N 1
ATOM 697 C CA . SER A 1 97 ? 2.044 -16.781 -1.801 1.00 92.75 97 SER A CA 1
ATOM 698 C C . SER A 1 97 ? 2.008 -15.278 -2.083 1.00 92.75 97 SER A C 1
ATOM 700 O O . SER A 1 97 ? 1.695 -14.494 -1.191 1.00 92.75 97 SER A O 1
ATOM 702 N N . LEU A 1 98 ? 2.272 -14.845 -3.324 1.00 92.31 98 LEU A N 1
ATOM 703 C CA . LEU A 1 98 ? 2.168 -13.426 -3.692 1.00 92.31 98 LEU A CA 1
ATOM 704 C C . LEU A 1 98 ? 0.746 -12.892 -3.494 1.00 92.31 98 LEU A C 1
ATOM 706 O O . LEU A 1 98 ? 0.579 -11.842 -2.876 1.00 92.31 98 LEU A O 1
ATOM 710 N N . ARG A 1 99 ? -0.269 -13.615 -3.977 1.00 95.00 99 ARG A N 1
ATOM 711 C CA . ARG A 1 99 ? -1.678 -13.226 -3.824 1.00 95.00 99 ARG A CA 1
ATOM 712 C C . ARG A 1 99 ? -2.076 -13.115 -2.357 1.00 95.00 99 ARG A C 1
ATOM 714 O O . ARG A 1 99 ? -2.694 -12.121 -2.000 1.00 95.00 99 ARG A O 1
ATOM 721 N N . ASP A 1 100 ? -1.664 -14.046 -1.501 1.00 95.25 100 ASP A N 1
ATOM 722 C CA . ASP A 1 100 ? -1.983 -14.004 -0.068 1.00 95.25 100 ASP A CA 1
ATOM 723 C C . ASP A 1 100 ? -1.427 -12.739 0.608 1.00 95.25 100 ASP A C 1
ATOM 725 O O . ASP A 1 100 ? -2.135 -12.068 1.374 1.00 95.25 100 ASP A O 1
ATOM 729 N N . HIS A 1 101 ? -0.180 -12.367 0.289 1.00 95.50 101 HIS A N 1
ATOM 730 C CA . HIS A 1 101 ? 0.418 -11.123 0.782 1.00 95.50 101 HIS A CA 1
ATOM 731 C C . HIS A 1 101 ? -0.285 -9.892 0.216 1.00 95.50 101 HIS A C 1
ATOM 733 O O . HIS A 1 101 ? -0.581 -8.982 0.983 1.00 95.50 101 HIS A O 1
ATOM 739 N N . PHE A 1 102 ? -0.568 -9.843 -1.089 1.00 95.81 102 PHE A N 1
ATOM 740 C CA . PHE A 1 102 ? -1.270 -8.708 -1.697 1.00 95.81 102 PHE A CA 1
ATOM 741 C C . PHE A 1 102 ? -2.673 -8.535 -1.110 1.00 95.81 102 PHE A C 1
ATOM 743 O O . PHE A 1 102 ? -3.049 -7.422 -0.743 1.00 95.81 102 PHE A O 1
ATOM 750 N N . ASN A 1 103 ? -3.414 -9.630 -0.943 1.00 96.94 103 ASN A N 1
ATOM 751 C CA . ASN A 1 103 ? -4.742 -9.620 -0.341 1.00 96.94 103 ASN A CA 1
ATOM 752 C C . ASN A 1 103 ? -4.682 -9.084 1.093 1.00 96.94 103 ASN A C 1
ATOM 754 O O . ASN A 1 103 ? -5.402 -8.153 1.436 1.00 96.94 103 ASN A O 1
ATOM 758 N N . THR A 1 104 ? -3.774 -9.604 1.922 1.00 97.44 104 THR A N 1
ATOM 759 C CA . THR A 1 104 ? -3.735 -9.237 3.346 1.00 97.44 104 THR A CA 1
ATOM 760 C C . THR A 1 104 ? -3.066 -7.888 3.611 1.00 97.44 104 THR A C 1
ATOM 762 O O . THR A 1 104 ? -3.581 -7.093 4.392 1.00 97.44 104 THR A O 1
ATOM 765 N N . ASN A 1 105 ? -1.911 -7.632 2.993 1.00 97.69 105 ASN A N 1
ATOM 766 C CA . ASN A 1 105 ? -1.029 -6.510 3.326 1.00 97.69 105 ASN A CA 1
ATOM 767 C C . ASN A 1 105 ? -1.280 -5.268 2.460 1.00 97.69 105 ASN A C 1
ATOM 769 O O . ASN A 1 105 ? -0.799 -4.192 2.810 1.00 97.69 105 ASN A O 1
ATOM 773 N N . SER A 1 106 ? -1.986 -5.394 1.330 1.00 96.56 106 SER A N 1
ATOM 774 C CA . SER A 1 106 ? -2.224 -4.279 0.399 1.00 96.56 106 SER A CA 1
ATOM 775 C C . SER A 1 106 ? -3.711 -4.010 0.189 1.00 96.56 106 SER A C 1
ATOM 777 O O . SER A 1 106 ? -4.169 -2.905 0.468 1.00 96.56 106 SER A O 1
ATOM 779 N N . ILE A 1 107 ? -4.484 -5.014 -0.230 1.00 98.06 107 ILE A N 1
ATOM 780 C CA . ILE A 1 107 ? -5.934 -4.876 -0.439 1.00 98.06 107 ILE A CA 1
ATOM 781 C C . ILE A 1 107 ? -6.654 -4.720 0.906 1.00 98.06 107 ILE A C 1
ATOM 783 O O . ILE A 1 107 ? -7.480 -3.822 1.051 1.00 98.06 107 ILE A O 1
ATOM 787 N N . GLY A 1 108 ? -6.286 -5.507 1.920 1.00 97.94 108 GLY A N 1
ATOM 788 C CA . GLY A 1 108 ? -6.870 -5.454 3.263 1.00 97.94 108 GLY A CA 1
ATOM 789 C C . GLY A 1 108 ? -6.876 -4.053 3.899 1.00 97.94 108 GLY A C 1
ATOM 790 O O . GLY A 1 108 ? -7.925 -3.607 4.363 1.00 97.94 108 GLY A O 1
ATOM 791 N N . PRO A 1 109 ? -5.752 -3.308 3.925 1.00 98.12 109 PRO A N 1
ATOM 792 C CA . PRO A 1 109 ? -5.744 -1.917 4.379 1.00 98.12 109 PRO A CA 1
ATOM 793 C C . PRO A 1 109 ? -6.641 -0.978 3.558 1.00 98.12 109 PRO A C 1
ATOM 795 O O . PRO A 1 109 ? -7.233 -0.063 4.132 1.00 98.12 109 PRO A O 1
ATOM 798 N N . VAL A 1 110 ? -6.777 -1.199 2.245 1.00 98.06 110 VAL A N 1
ATOM 799 C CA . VAL A 1 110 ? -7.651 -0.392 1.375 1.00 98.06 110 VAL A CA 1
ATOM 800 C C . VAL A 1 110 ? -9.124 -0.651 1.689 1.00 98.06 110 VAL A C 1
ATOM 802 O O . VAL A 1 110 ? -9.867 0.304 1.921 1.00 98.06 110 VAL A O 1
ATOM 805 N N . THR A 1 111 ? -9.551 -1.913 1.760 1.00 98.31 111 THR A N 1
ATOM 806 C CA . THR A 1 111 ? -10.943 -2.272 2.095 1.00 98.31 111 THR A CA 1
ATOM 807 C C . THR A 1 111 ? -11.295 -1.874 3.527 1.00 98.31 111 THR A C 1
ATOM 809 O O . THR A 1 111 ? -12.403 -1.403 3.793 1.00 98.31 111 THR A O 1
ATOM 812 N N . LEU A 1 112 ? -10.329 -1.950 4.450 1.00 98.56 112 LEU A N 1
ATOM 813 C CA . LEU A 1 112 ? -10.469 -1.381 5.786 1.00 98.56 112 LEU A CA 1
ATOM 814 C C . LEU A 1 112 ? -10.714 0.125 5.728 1.00 98.56 112 LEU A C 1
ATOM 816 O O . LEU A 1 112 ? -11.672 0.592 6.340 1.00 98.56 112 LEU A O 1
ATOM 820 N N . PHE A 1 113 ? -9.874 0.881 5.012 1.00 98.38 113 PHE A N 1
ATOM 821 C CA . PHE A 1 113 ? -10.039 2.329 4.891 1.00 98.38 113 PHE A CA 1
ATOM 822 C C . PHE A 1 113 ? -11.408 2.690 4.316 1.00 98.38 113 PHE A C 1
ATOM 824 O O . PHE A 1 113 ? -12.087 3.543 4.880 1.00 98.38 113 PHE A O 1
ATOM 831 N N . GLN A 1 114 ? -11.844 2.012 3.254 1.00 98.38 114 GLN A N 1
ATOM 832 C CA . GLN A 1 114 ? -13.169 2.216 2.662 1.00 98.38 114 GLN A CA 1
ATOM 833 C C . GLN A 1 114 ? -14.288 2.040 3.699 1.00 98.38 114 GLN A C 1
ATOM 835 O O . GLN A 1 114 ? -15.183 2.878 3.779 1.00 98.38 114 GLN A O 1
ATOM 840 N N . ALA A 1 115 ? -14.210 0.999 4.533 1.00 98.44 115 ALA A N 1
ATOM 841 C CA . ALA A 1 115 ? -15.203 0.740 5.571 1.00 98.44 115 ALA A CA 1
ATOM 842 C C . ALA A 1 115 ? -15.171 1.768 6.716 1.00 98.44 115 ALA A C 1
ATOM 844 O O . ALA A 1 115 ? -16.224 2.180 7.201 1.00 98.44 115 ALA A O 1
ATOM 845 N N . VAL A 1 116 ? -13.984 2.186 7.169 1.00 98.31 116 VAL A N 1
ATOM 846 C CA . VAL A 1 116 ? -13.839 3.089 8.328 1.00 98.31 116 VAL A CA 1
ATOM 847 C C . VAL A 1 116 ? -13.885 4.576 7.970 1.00 98.31 116 VAL A C 1
ATOM 849 O O . VAL A 1 116 ? -14.028 5.404 8.870 1.00 98.31 116 VAL A O 1
ATOM 852 N N . SER A 1 117 ? -13.764 4.935 6.687 1.00 98.19 117 SER A N 1
ATOM 853 C CA . SER A 1 117 ? -13.694 6.328 6.225 1.00 98.19 117 SER A CA 1
ATOM 854 C C . SER A 1 117 ? -14.858 7.193 6.733 1.00 98.19 117 SER A C 1
ATOM 856 O O . SER A 1 117 ? -14.576 8.268 7.268 1.00 98.19 117 SER A O 1
ATOM 858 N N . PRO A 1 118 ? -16.132 6.737 6.719 1.00 97.94 118 PRO A N 1
ATOM 859 C CA . PRO A 1 118 ? -17.235 7.526 7.274 1.00 97.94 118 PRO A CA 1
ATOM 860 C C . PRO A 1 118 ? -17.081 7.827 8.775 1.00 97.94 118 PRO A C 1
ATOM 862 O O . PRO A 1 118 ? -17.395 8.926 9.224 1.00 97.94 118 PRO A O 1
ATOM 865 N N . LEU A 1 1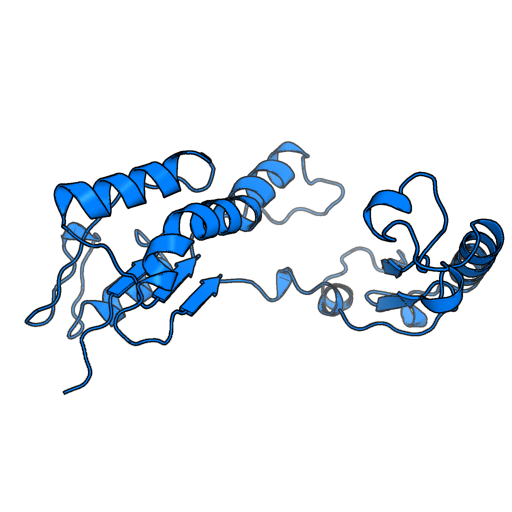19 ? -16.550 6.881 9.560 1.00 97.94 119 LEU A N 1
ATOM 866 C CA . LEU A 1 119 ? -16.326 7.068 11.000 1.00 97.94 119 LEU A CA 1
ATOM 867 C C . LEU A 1 119 ? -15.127 7.993 11.269 1.00 97.94 119 LEU A C 1
ATOM 869 O O . LEU A 1 119 ? -15.156 8.766 12.225 1.00 97.94 119 LEU A O 1
ATOM 873 N N . LEU A 1 120 ? -14.087 7.940 10.429 1.00 97.56 120 LEU A N 1
ATOM 874 C CA . LEU A 1 120 ? -12.965 8.887 10.472 1.00 97.56 120 LEU A CA 1
ATOM 875 C C . LEU A 1 120 ? -13.411 10.307 10.089 1.00 97.56 120 LEU A C 1
ATOM 877 O O . LEU A 1 120 ? -12.967 11.273 10.698 1.00 97.56 120 LEU A O 1
ATOM 881 N N . GLN A 1 121 ? -14.322 10.467 9.128 1.00 97.19 121 GLN A N 1
ATOM 882 C CA . GLN A 1 121 ? -14.894 11.778 8.788 1.00 97.19 121 GLN A CA 1
ATOM 883 C C . GLN A 1 121 ? -15.713 12.373 9.944 1.00 97.19 121 GLN A C 1
ATOM 885 O O . GLN A 1 121 ? -15.734 13.588 10.120 1.00 97.19 121 GLN A O 1
ATOM 890 N N . ALA A 1 122 ? -16.327 11.522 10.770 1.00 95.81 122 ALA A N 1
ATOM 891 C CA . ALA A 1 122 ? -17.028 11.908 11.994 1.00 95.81 122 ALA A CA 1
ATOM 892 C C . ALA A 1 122 ? -16.105 12.050 13.229 1.00 95.81 122 ALA A C 1
ATOM 894 O O . ALA A 1 122 ? -16.597 12.117 14.357 1.00 95.81 122 ALA A O 1
ATOM 895 N N . CYS A 1 123 ? -14.777 12.064 13.041 1.00 93.00 123 CYS A N 1
ATOM 896 C CA . CYS A 1 123 ? -13.770 12.109 14.104 1.00 93.00 123 CYS A CA 1
ATOM 897 C C . CYS A 1 123 ? -14.048 13.206 15.142 1.00 93.00 123 CYS A C 1
ATOM 899 O O . CYS A 1 123 ? -14.133 14.395 14.834 1.00 93.00 123 CYS A O 1
ATOM 901 N N . SER A 1 124 ? -14.142 12.797 16.407 1.00 82.81 124 SER A N 1
ATOM 902 C CA . SER A 1 124 ? -14.550 13.671 17.509 1.00 82.81 124 SER A CA 1
ATOM 903 C C . SER A 1 124 ? -13.460 14.660 17.923 1.00 82.81 124 SER A C 1
ATOM 905 O O . SER A 1 124 ? -13.762 15.701 18.503 1.00 82.81 124 SER A O 1
ATOM 907 N N . THR A 1 125 ? -12.197 14.361 17.615 1.00 86.19 125 THR A N 1
ATOM 908 C CA . THR A 1 125 ? -11.069 15.271 17.861 1.00 86.19 125 THR A CA 1
ATOM 909 C C . THR A 1 125 ? -10.790 16.238 16.709 1.00 86.19 125 THR A C 1
ATOM 911 O O . THR A 1 125 ? -9.929 17.106 16.853 1.00 86.19 125 THR A O 1
ATOM 914 N N . GLY A 1 126 ? -11.482 16.105 15.570 1.00 91.19 126 GLY A N 1
ATOM 915 C CA . GLY A 1 126 ? -11.238 16.912 14.367 1.00 91.19 126 GLY A CA 1
ATOM 916 C C . GLY A 1 126 ? -9.906 16.618 13.663 1.00 91.19 126 GLY A C 1
ATOM 917 O O . GLY A 1 126 ? -9.541 17.330 12.733 1.00 91.19 126 GLY A O 1
ATOM 918 N N . ASN A 1 127 ? -9.178 15.582 14.092 1.00 92.62 127 ASN A N 1
ATOM 919 C CA . ASN A 1 127 ? -7.899 15.169 13.517 1.00 92.62 127 ASN A CA 1
ATOM 920 C C . ASN A 1 127 ? -7.873 13.643 13.298 1.00 92.62 127 ASN A C 1
ATOM 922 O O . ASN A 1 127 ? -7.265 12.922 14.096 1.00 92.62 127 ASN A O 1
ATOM 926 N N . PRO A 1 128 ? -8.581 13.128 12.276 1.00 96.50 128 PRO A N 1
ATOM 927 C CA . PRO A 1 128 ? -8.596 11.701 11.974 1.00 96.50 128 PRO A CA 1
ATOM 928 C C . PRO A 1 128 ? -7.232 11.208 11.486 1.00 96.50 128 PRO A C 1
ATOM 930 O O . PRO A 1 128 ? -6.618 11.815 10.611 1.00 96.50 128 PRO A O 1
ATOM 933 N N . ILE A 1 129 ? -6.784 10.065 12.008 1.00 96.69 129 ILE A N 1
ATOM 934 C CA . ILE A 1 129 ? -5.511 9.440 11.634 1.00 96.69 129 ILE A CA 1
ATOM 935 C C . ILE A 1 129 ? -5.770 8.039 11.076 1.00 96.69 129 ILE A C 1
ATOM 937 O O . ILE A 1 129 ? -6.235 7.151 11.788 1.00 96.69 129 ILE A O 1
ATOM 941 N N . LEU A 1 130 ? -5.387 7.810 9.820 1.00 97.75 130 LEU A N 1
ATOM 942 C CA . LEU A 1 130 ? -5.168 6.466 9.286 1.00 97.75 130 LEU A CA 1
ATOM 943 C C . LEU A 1 130 ? -3.674 6.144 9.392 1.00 97.75 130 LEU A C 1
ATOM 945 O O . LEU A 1 130 ? -2.846 6.848 8.820 1.00 97.75 130 LEU A O 1
ATOM 949 N N . PHE A 1 131 ? -3.332 5.080 10.112 1.00 97.88 131 PHE A N 1
ATOM 950 C CA . PHE A 1 131 ? -1.955 4.679 10.377 1.00 97.88 131 PHE A CA 1
ATOM 951 C C . PHE A 1 131 ? -1.685 3.247 9.882 1.00 97.88 131 PHE A C 1
ATOM 953 O O . PHE A 1 131 ? -1.826 2.287 10.647 1.00 97.88 131 PHE A O 1
ATOM 960 N N . PRO A 1 132 ? -1.336 3.071 8.594 1.00 97.44 132 PRO A N 1
ATOM 961 C CA . PRO A 1 132 ? -0.920 1.780 8.064 1.00 97.44 132 PRO A CA 1
ATOM 962 C C . PRO A 1 132 ? 0.495 1.432 8.531 1.00 97.44 132 PRO A C 1
ATOM 964 O O . PRO A 1 132 ? 1.432 2.215 8.369 1.00 97.44 132 PRO A O 1
ATOM 967 N N . ILE A 1 133 ? 0.660 0.240 9.104 1.00 97.88 133 ILE A N 1
ATOM 968 C CA . ILE A 1 133 ? 1.972 -0.269 9.502 1.00 97.88 133 ILE A CA 1
ATOM 969 C C . ILE A 1 133 ? 2.638 -0.897 8.277 1.00 97.88 133 ILE A C 1
ATOM 971 O O . ILE A 1 133 ? 2.182 -1.916 7.768 1.00 97.88 133 ILE A O 1
ATOM 975 N N . SER A 1 134 ? 3.723 -0.280 7.812 1.00 96.56 134 SER A N 1
ATOM 976 C CA . SER A 1 134 ? 4.530 -0.766 6.687 1.00 96.56 134 SER A CA 1
ATOM 977 C C . SER A 1 134 ? 5.876 -1.332 7.166 1.00 96.56 134 SER A C 1
ATOM 979 O O . SER A 1 134 ? 6.102 -1.532 8.361 1.00 96.56 134 SER A O 1
ATOM 981 N N . THR A 1 135 ? 6.783 -1.620 6.238 1.00 92.69 135 THR A N 1
ATOM 982 C CA . THR A 1 135 ? 8.104 -2.195 6.507 1.00 92.69 135 THR A CA 1
ATOM 983 C C . THR A 1 135 ? 9.165 -1.602 5.588 1.00 92.69 135 THR A C 1
ATOM 985 O O . THR A 1 135 ? 8.901 -1.327 4.419 1.00 92.69 135 THR A O 1
ATOM 988 N N . LEU A 1 136 ? 10.398 -1.475 6.091 1.00 89.31 136 LEU A N 1
ATOM 989 C CA . LEU A 1 136 ? 11.561 -1.086 5.287 1.00 89.31 136 LEU A CA 1
ATOM 990 C C . LEU A 1 136 ? 11.796 -2.049 4.111 1.00 89.31 136 LEU A C 1
ATOM 992 O O . LEU A 1 136 ? 12.277 -1.630 3.066 1.00 89.31 136 LEU A O 1
ATOM 996 N N . ILE A 1 137 ? 11.401 -3.320 4.246 1.00 86.94 137 ILE A N 1
ATOM 997 C CA . ILE A 1 137 ? 11.502 -4.324 3.172 1.00 86.94 137 ILE A CA 1
ATOM 998 C C . ILE A 1 137 ? 10.608 -3.961 1.972 1.00 86.94 137 ILE A C 1
ATOM 1000 O O . ILE A 1 137 ? 10.865 -4.421 0.868 1.00 86.94 137 ILE A O 1
ATOM 1004 N N . GLY A 1 138 ? 9.588 -3.116 2.150 1.00 87.44 138 GLY A N 1
ATOM 1005 C CA . GLY A 1 138 ? 8.767 -2.593 1.055 1.00 87.44 138 GLY A CA 1
ATOM 1006 C C . GLY A 1 138 ? 9.400 -1.408 0.317 1.00 87.44 138 GLY A C 1
ATOM 1007 O O . GLY A 1 138 ? 8.877 -0.987 -0.709 1.00 87.44 138 GLY A O 1
ATOM 1008 N N . SER A 1 139 ? 10.514 -0.859 0.814 1.00 87.94 139 SER A N 1
ATOM 1009 C CA . SER A 1 139 ? 11.214 0.251 0.164 1.00 87.94 139 SER A CA 1
ATOM 1010 C C . SER A 1 139 ? 11.923 -0.243 -1.090 1.00 87.94 139 SER A C 1
ATOM 1012 O O . SER A 1 139 ? 12.880 -1.013 -0.987 1.00 87.94 139 SER A O 1
ATOM 1014 N N . ILE A 1 140 ? 11.488 0.219 -2.266 1.00 85.94 140 ILE A N 1
ATOM 1015 C CA . ILE A 1 140 ? 12.114 -0.155 -3.541 1.00 85.94 140 ILE A CA 1
ATOM 1016 C C . ILE A 1 140 ? 13.537 0.416 -3.627 1.00 85.94 140 ILE A C 1
ATOM 1018 O O . ILE A 1 140 ? 14.475 -0.303 -3.970 1.00 85.94 140 ILE A O 1
ATOM 1022 N N . GLY A 1 141 ? 13.736 1.667 -3.206 1.00 82.06 141 GLY A N 1
ATOM 1023 C CA . GLY A 1 141 ? 15.059 2.299 -3.191 1.00 82.06 141 GLY A CA 1
ATOM 1024 C C . GLY A 1 141 ? 16.063 1.694 -2.224 1.00 82.06 141 GLY A C 1
ATOM 1025 O O . GLY A 1 141 ? 17.259 1.937 -2.352 1.00 82.06 141 GLY A O 1
ATOM 1026 N N . SER A 1 142 ? 15.602 0.883 -1.274 1.00 80.94 142 SER A N 1
ATOM 1027 C CA . SER A 1 142 ? 16.476 0.136 -0.370 1.00 80.94 142 SER A CA 1
ATOM 1028 C C . SER A 1 142 ? 16.749 -1.296 -0.850 1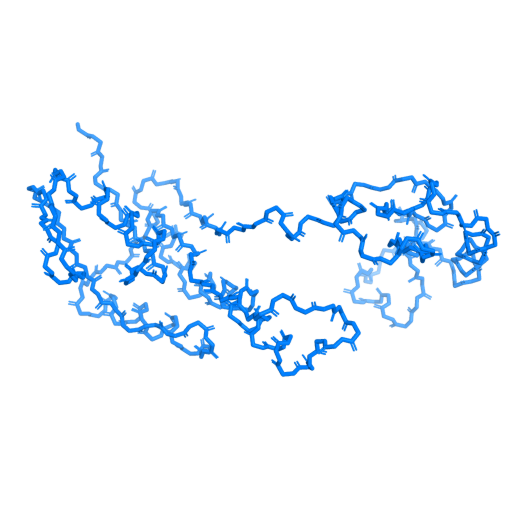.00 80.94 142 SER A C 1
ATOM 1030 O O . SER A 1 142 ? 17.528 -1.996 -0.205 1.00 80.94 142 SER A O 1
ATOM 1032 N N . GLN A 1 143 ? 16.159 -1.748 -1.967 1.00 74.75 143 GLN A N 1
ATOM 1033 C CA . GLN A 1 143 ? 16.297 -3.138 -2.432 1.00 74.75 143 GLN A CA 1
ATOM 1034 C C . GLN A 1 143 ? 17.678 -3.478 -2.984 1.00 74.75 143 GLN A C 1
ATOM 1036 O O . GLN A 1 143 ? 18.048 -4.650 -2.949 1.00 74.75 143 GLN A O 1
ATOM 1041 N N . ASP A 1 144 ? 18.464 -2.509 -3.469 1.00 73.88 144 ASP A N 1
ATOM 1042 C CA . ASP A 1 144 ? 19.809 -2.828 -3.977 1.00 73.88 144 ASP A CA 1
ATOM 1043 C C . ASP A 1 144 ? 20.699 -3.433 -2.873 1.00 73.88 144 ASP A C 1
ATOM 1045 O O . ASP A 1 144 ? 21.476 -4.353 -3.128 1.00 73.88 144 ASP A O 1
ATOM 1049 N N . ALA A 1 145 ? 20.482 -3.026 -1.615 1.00 70.19 145 ALA A N 1
ATOM 1050 C CA . ALA A 1 145 ? 21.146 -3.588 -0.437 1.00 70.19 145 ALA A CA 1
ATOM 1051 C C . ALA A 1 145 ? 20.657 -5.002 -0.051 1.00 70.19 145 ALA A C 1
ATOM 1053 O O . ALA A 1 145 ? 21.292 -5.669 0.765 1.00 70.19 145 ALA A O 1
ATOM 1054 N N . LEU A 1 146 ? 19.539 -5.463 -0.618 1.00 67.62 146 LEU A N 1
ATOM 1055 C CA . LEU A 1 146 ? 18.912 -6.765 -0.348 1.00 67.62 146 LEU A CA 1
ATOM 1056 C C . LEU A 1 146 ? 19.060 -7.747 -1.524 1.00 67.62 146 LEU A C 1
ATOM 1058 O O . LEU A 1 146 ? 18.496 -8.844 -1.509 1.00 67.62 146 LEU A O 1
ATOM 1062 N N . ALA A 1 147 ? 19.813 -7.372 -2.558 1.00 70.00 147 ALA A N 1
ATOM 1063 C CA . ALA A 1 147 ? 19.927 -8.147 -3.781 1.00 70.00 147 ALA A CA 1
ATOM 1064 C C . ALA A 1 147 ? 20.731 -9.444 -3.587 1.00 70.00 147 ALA A C 1
ATOM 1066 O O . ALA A 1 147 ? 21.944 -9.432 -3.396 1.00 70.00 147 ALA A O 1
ATOM 1067 N N . ALA A 1 148 ? 20.070 -10.587 -3.759 1.00 69.19 148 ALA A N 1
ATOM 1068 C CA . ALA A 1 148 ? 20.712 -11.904 -3.721 1.00 69.19 148 ALA A CA 1
ATOM 1069 C C . ALA A 1 148 ? 21.346 -12.332 -5.069 1.00 69.19 148 ALA A C 1
ATOM 1071 O O . ALA A 1 148 ? 21.876 -13.434 -5.183 1.00 69.19 148 ALA A O 1
ATOM 1072 N N . PHE A 1 149 ? 21.218 -11.506 -6.118 1.00 77.06 149 PHE A N 1
ATOM 1073 C CA . PHE A 1 149 ? 21.562 -11.827 -7.512 1.00 77.06 149 PHE A CA 1
ATOM 1074 C C . PHE A 1 149 ? 22.496 -10.729 -8.066 1.00 77.06 149 PHE A C 1
ATOM 1076 O O . PHE A 1 149 ? 22.041 -9.842 -8.790 1.00 77.06 149 PHE A O 1
ATOM 1083 N N . PRO A 1 150 ? 23.798 -10.738 -7.713 1.00 75.31 150 PRO A N 1
ATOM 1084 C CA . PRO A 1 150 ? 24.697 -9.591 -7.905 1.00 75.31 150 PRO A CA 1
ATOM 1085 C C . PRO A 1 150 ? 25.006 -9.258 -9.372 1.00 75.31 150 PRO A C 1
ATOM 1087 O O . PRO A 1 150 ? 25.416 -8.143 -9.669 1.00 75.31 150 PRO A O 1
ATOM 1090 N N . GLN A 1 151 ? 24.791 -10.201 -10.293 1.00 83.19 151 GLN A N 1
ATOM 1091 C CA . GLN A 1 151 ? 25.021 -9.998 -11.729 1.00 83.19 151 GLN A CA 1
ATOM 1092 C C . GLN A 1 151 ? 23.827 -9.356 -12.451 1.00 83.19 151 GLN A C 1
ATOM 1094 O O . GLN A 1 151 ? 23.976 -8.885 -13.574 1.00 83.19 151 GLN A O 1
ATOM 1099 N N . LEU A 1 152 ? 22.639 -9.342 -11.836 1.00 85.19 152 LEU A N 1
ATOM 1100 C CA . LEU A 1 152 ? 21.436 -8.796 -12.457 1.00 85.19 152 LEU A CA 1
ATOM 1101 C C . LEU A 1 152 ? 21.364 -7.279 -12.232 1.00 85.19 152 LEU A C 1
ATOM 1103 O O . LEU A 1 152 ? 21.452 -6.810 -11.093 1.00 85.19 152 LEU A O 1
ATOM 1107 N N . THR A 1 153 ? 21.159 -6.526 -13.314 1.00 88.50 153 THR A N 1
ATOM 1108 C CA . THR A 1 153 ? 20.789 -5.106 -13.273 1.00 88.50 153 THR A CA 1
ATOM 1109 C C . THR A 1 153 ? 19.266 -5.003 -13.260 1.00 88.50 153 THR A C 1
ATOM 1111 O O . THR A 1 153 ? 18.615 -5.331 -14.247 1.00 88.50 153 THR A O 1
ATOM 1114 N N . THR A 1 154 ? 18.687 -4.554 -12.144 1.00 87.25 154 THR A N 1
ATOM 1115 C CA . THR A 1 154 ? 17.241 -4.305 -12.016 1.00 87.25 154 THR A CA 1
ATOM 1116 C C . THR A 1 154 ? 16.978 -2.863 -11.622 1.00 87.25 154 THR A C 1
ATOM 1118 O O . THR A 1 154 ? 17.520 -2.383 -10.623 1.00 87.25 154 THR A O 1
ATOM 1121 N N . TYR A 1 155 ? 16.111 -2.192 -12.370 1.00 90.00 155 TYR A N 1
ATOM 1122 C CA . TYR A 1 155 ? 15.703 -0.814 -12.128 1.00 90.00 155 TYR A CA 1
ATOM 1123 C C . TYR A 1 155 ? 14.281 -0.600 -12.639 1.00 90.00 155 TYR A C 1
ATOM 1125 O O . TYR A 1 155 ? 13.777 -1.391 -13.437 1.00 90.00 155 TYR A O 1
ATOM 1133 N N . THR A 1 156 ? 13.619 0.440 -12.142 1.00 93.62 156 THR A N 1
ATOM 1134 C CA . THR A 1 156 ? 12.272 0.815 -12.593 1.00 93.62 156 THR A CA 1
ATOM 1135 C C . THR A 1 156 ? 12.375 2.009 -13.531 1.00 93.62 156 THR A C 1
ATOM 1137 O O . THR A 1 156 ? 13.241 2.870 -13.353 1.00 93.62 156 THR A O 1
ATOM 1140 N N . VAL A 1 157 ? 11.490 2.073 -14.524 1.00 95.62 157 VAL A N 1
ATOM 1141 C CA . VAL A 1 157 ? 11.442 3.164 -15.500 1.00 95.62 157 VAL A CA 1
ATOM 1142 C C . VAL A 1 157 ? 10.049 3.772 -15.577 1.00 95.62 157 VAL A C 1
ATOM 1144 O O . VAL A 1 157 ? 9.050 3.056 -15.600 1.00 95.62 157 VAL A O 1
ATOM 1147 N N . HIS A 1 158 ? 9.979 5.098 -15.612 1.00 96.62 158 HIS A N 1
ATOM 1148 C CA . HIS A 1 158 ? 8.798 5.835 -16.023 1.00 96.62 158 HIS A CA 1
ATOM 1149 C C . HIS A 1 158 ? 8.912 6.069 -17.533 1.00 96.62 158 HIS A C 1
ATOM 1151 O O . HIS A 1 158 ? 9.864 6.718 -17.965 1.00 96.62 158 HIS A O 1
ATOM 1157 N N . PRO A 1 159 ? 7.976 5.564 -18.351 1.00 96.75 159 PRO A N 1
ATOM 1158 C CA . PRO A 1 159 ? 8.057 5.688 -19.805 1.00 96.75 159 PRO A CA 1
ATOM 1159 C C . PRO A 1 159 ? 7.723 7.098 -20.323 1.00 96.75 159 PRO A C 1
ATOM 1161 O O . PRO A 1 159 ? 7.703 7.302 -21.534 1.00 96.75 159 PRO A O 1
ATOM 1164 N N . GLY A 1 160 ? 7.453 8.060 -19.436 1.00 95.25 160 GLY A N 1
ATOM 1165 C CA . GLY A 1 160 ? 6.813 9.329 -19.766 1.00 95.25 160 GLY A CA 1
ATOM 1166 C C . GLY A 1 160 ? 5.285 9.221 -19.758 1.00 95.25 160 GLY A C 1
ATOM 1167 O O . GLY A 1 160 ? 4.709 8.148 -19.550 1.00 95.25 160 GLY A O 1
ATOM 1168 N N . LEU A 1 161 ? 4.616 10.349 -19.990 1.00 94.50 161 LEU A N 1
ATOM 1169 C CA . LEU A 1 161 ? 3.178 10.393 -20.240 1.00 94.50 161 LEU A CA 1
ATOM 1170 C C . LEU A 1 161 ? 2.926 10.021 -21.710 1.00 94.50 161 LEU A C 1
ATOM 1172 O O . LEU A 1 161 ? 2.919 10.881 -22.586 1.00 94.50 161 LEU A O 1
ATOM 1176 N N . VAL A 1 162 ? 2.800 8.726 -21.995 1.00 95.50 162 VAL A N 1
ATOM 1177 C CA . VAL A 1 162 ? 2.774 8.226 -23.379 1.00 95.50 162 VAL A CA 1
ATOM 1178 C C . VAL A 1 162 ? 1.362 8.239 -23.957 1.00 95.50 162 VAL A C 1
ATOM 1180 O O . VAL A 1 162 ? 0.415 7.753 -23.334 1.00 95.50 162 VAL A O 1
ATOM 1183 N N . LEU A 1 163 ? 1.233 8.736 -25.185 1.00 95.00 163 LEU A N 1
ATOM 1184 C CA . LEU A 1 163 ? -0.001 8.726 -25.971 1.00 95.00 163 LEU A CA 1
ATOM 1185 C C . LEU A 1 163 ? -0.327 7.329 -26.522 1.00 95.00 163 LEU A C 1
ATOM 1187 O O . LEU A 1 163 ? -0.193 7.061 -27.715 1.00 95.00 163 LEU A O 1
ATOM 1191 N N . THR A 1 164 ? -0.751 6.430 -25.637 1.00 94.12 164 THR A N 1
ATOM 1192 C CA . THR A 1 164 ? -1.313 5.119 -25.993 1.00 94.12 164 THR A CA 1
ATOM 1193 C C . THR A 1 164 ? -2.842 5.176 -26.091 1.00 94.12 164 THR A C 1
ATOM 1195 O O . THR A 1 164 ? -3.470 6.201 -25.824 1.00 94.12 164 THR A O 1
ATOM 1198 N N . ASP A 1 165 ? -3.469 4.053 -26.426 1.00 92.88 165 ASP A N 1
ATOM 1199 C CA . ASP A 1 165 ? -4.924 3.868 -26.378 1.00 92.88 165 ASP A CA 1
ATOM 1200 C C . ASP A 1 165 ? -5.525 4.019 -24.964 1.00 92.88 165 ASP A C 1
ATOM 1202 O O . ASP A 1 165 ? -6.714 4.302 -24.829 1.00 92.88 165 ASP A O 1
ATOM 1206 N N . MET A 1 166 ? -4.710 3.910 -23.908 1.00 91.75 166 MET A N 1
ATOM 1207 C CA . MET A 1 166 ? -5.121 4.170 -22.521 1.00 91.75 166 MET A CA 1
ATOM 1208 C C . MET A 1 166 ? -5.127 5.660 -22.145 1.00 91.75 166 MET A C 1
ATOM 1210 O O . MET A 1 166 ? -5.710 6.011 -21.115 1.00 91.75 166 MET A O 1
ATOM 1214 N N . ALA A 1 167 ? -4.529 6.539 -22.961 1.00 89.88 167 ALA A N 1
ATOM 1215 C CA . ALA A 1 167 ? -4.395 7.972 -22.675 1.00 89.88 167 ALA A CA 1
ATOM 1216 C C . ALA A 1 167 ? -5.693 8.686 -22.263 1.00 89.88 167 ALA A C 1
ATOM 1218 O O . ALA A 1 167 ? -5.649 9.453 -21.298 1.00 89.88 167 ALA A O 1
ATOM 1219 N N . PRO A 1 168 ? -6.863 8.407 -22.871 1.00 89.00 168 PRO A N 1
ATOM 1220 C CA . PRO A 1 168 ? -8.116 9.048 -22.469 1.00 89.00 168 PRO A CA 1
ATOM 1221 C C . PRO A 1 168 ? -8.526 8.804 -21.007 1.00 89.00 168 PRO A C 1
ATOM 1223 O O . PRO A 1 168 ? -9.332 9.558 -20.469 1.00 89.00 168 PRO A O 1
ATOM 1226 N N . SER A 1 169 ? -7.983 7.773 -20.347 1.00 88.62 169 SER A N 1
ATOM 1227 C CA . SER A 1 169 ? -8.288 7.473 -18.938 1.00 88.62 169 SER A CA 1
ATOM 1228 C C . SER A 1 169 ? -7.586 8.413 -17.954 1.00 88.62 169 SER A C 1
ATOM 1230 O O . SER A 1 169 ? -7.990 8.493 -16.796 1.00 88.62 169 SER A O 1
ATOM 1232 N N . PHE A 1 170 ? -6.529 9.105 -18.387 1.00 86.06 170 PHE A N 1
ATOM 1233 C CA . PHE A 1 170 ? -5.720 9.978 -17.529 1.00 86.06 170 PHE A CA 1
ATOM 1234 C C . PHE A 1 170 ? -5.435 11.362 -18.132 1.00 86.06 170 PHE A C 1
ATOM 1236 O O . PHE A 1 170 ? -5.044 12.264 -17.396 1.00 86.06 170 PHE A O 1
ATOM 1243 N N . ILE A 1 171 ? -5.677 11.564 -19.432 1.00 89.62 171 ILE A N 1
ATOM 1244 C CA . ILE A 1 171 ? -5.731 12.878 -20.085 1.00 89.62 171 ILE A CA 1
ATOM 1245 C C . ILE A 1 171 ? -7.201 13.160 -20.430 1.00 89.62 171 ILE A C 1
ATOM 1247 O O . ILE A 1 171 ? -7.719 12.594 -21.397 1.00 89.62 171 ILE A O 1
ATOM 1251 N N . PRO A 1 172 ? -7.899 14.006 -19.648 1.00 87.56 172 PRO A N 1
ATOM 1252 C CA . PRO A 1 172 ? -9.290 14.348 -19.916 1.00 87.56 172 PRO A CA 1
ATOM 1253 C C . PRO A 1 172 ? -9.477 14.983 -21.296 1.00 87.56 172 PRO A C 1
ATOM 1255 O O . PRO A 1 172 ? -8.612 15.704 -21.798 1.00 87.56 172 PRO A O 1
ATOM 1258 N N . SER A 1 173 ? -10.652 14.774 -21.890 1.00 87.19 173 SER A N 1
ATOM 1259 C CA . SER A 1 173 ? -11.018 15.427 -23.148 1.00 87.19 173 SER A CA 1
ATOM 1260 C C . SER A 1 173 ? -10.939 16.953 -23.027 1.00 87.19 173 SER A C 1
ATOM 1262 O O . SER A 1 173 ? -11.395 17.530 -22.042 1.00 87.19 173 SER A O 1
ATOM 1264 N N . GLY A 1 174 ? -10.386 17.607 -24.051 1.00 89.31 174 GLY A N 1
ATOM 1265 C CA . GLY A 1 174 ? -10.219 19.065 -24.091 1.00 89.31 174 GLY A CA 1
ATOM 1266 C C . GLY A 1 174 ? -8.887 19.577 -23.534 1.00 89.31 174 GLY A C 1
ATOM 1267 O O . GLY A 1 174 ? -8.618 20.770 -23.646 1.00 89.31 174 GLY A O 1
ATOM 1268 N N . ILE A 1 175 ? -8.040 18.701 -22.986 1.00 91.94 175 ILE A N 1
ATOM 1269 C CA . ILE A 1 175 ? -6.651 19.026 -22.652 1.00 91.94 175 ILE A CA 1
ATOM 1270 C C . ILE A 1 175 ? -5.765 18.723 -23.861 1.00 91.94 175 ILE A C 1
ATOM 1272 O O . ILE A 1 175 ? -5.786 17.606 -24.374 1.00 91.94 175 ILE A O 1
ATOM 1276 N N . ASP A 1 176 ? -4.982 19.708 -24.306 1.00 92.00 176 ASP A N 1
ATOM 1277 C CA . ASP A 1 176 ? -3.926 19.487 -25.297 1.00 92.00 176 ASP A CA 1
ATOM 1278 C C . ASP A 1 176 ? -2.831 18.606 -24.671 1.00 92.00 176 ASP A C 1
ATOM 1280 O O . ASP A 1 176 ? -2.200 19.039 -23.700 1.00 92.00 176 ASP A O 1
ATOM 1284 N N . PRO A 1 177 ? -2.566 17.392 -25.186 1.00 91.69 177 PRO A N 1
ATOM 1285 C CA . PRO A 1 177 ? -1.568 16.514 -24.593 1.00 91.69 177 PRO A CA 1
ATOM 1286 C C . PRO A 1 177 ? -0.161 17.118 -24.528 1.00 91.69 177 PRO A C 1
ATOM 1288 O O . PRO A 1 177 ? 0.572 16.857 -23.572 1.00 91.69 177 PRO A O 1
ATOM 1291 N N . ALA A 1 178 ? 0.211 17.973 -25.484 1.00 91.38 178 ALA A N 1
ATOM 1292 C CA . ALA A 1 178 ? 1.515 18.633 -25.459 1.00 91.38 178 ALA A CA 1
ATOM 1293 C C . ALA A 1 178 ? 1.657 19.563 -24.239 1.00 91.38 178 ALA A C 1
ATOM 1295 O O . ALA A 1 178 ? 2.733 19.659 -23.650 1.00 91.38 178 ALA A O 1
ATOM 1296 N N . SER A 1 179 ? 0.558 20.189 -23.801 1.00 93.25 179 SER A N 1
ATOM 1297 C CA . SER A 1 179 ? 0.543 21.103 -22.648 1.00 93.25 179 SER A CA 1
ATOM 1298 C C . SER A 1 179 ? 0.824 20.417 -21.307 1.00 93.25 179 SER A C 1
ATOM 1300 O O . SER A 1 179 ? 1.254 21.072 -20.359 1.00 93.25 179 SER A O 1
ATOM 1302 N N . VAL A 1 180 ? 0.625 19.098 -21.234 1.00 92.69 180 VAL A N 1
ATOM 1303 C CA . VAL A 1 180 ? 0.909 18.269 -20.051 1.00 92.69 180 VAL A CA 1
ATOM 1304 C C . VAL A 1 180 ? 2.177 17.428 -20.219 1.00 92.69 180 VAL A C 1
ATOM 1306 O O . VAL A 1 180 ? 2.439 16.536 -19.415 1.00 92.69 180 VAL A O 1
ATOM 1309 N N . GLY A 1 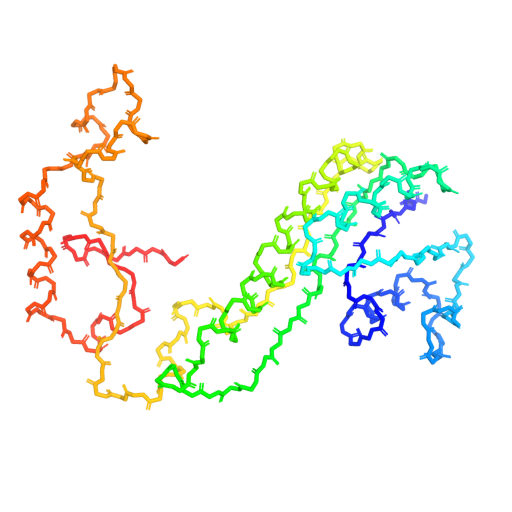181 ? 2.978 17.712 -21.253 1.00 93.44 181 GLY A N 1
ATOM 1310 C CA . GLY A 1 181 ? 4.233 17.010 -21.515 1.00 93.44 181 GLY A CA 1
ATOM 1311 C C . GLY A 1 181 ? 4.043 15.581 -22.022 1.00 93.44 181 GLY A C 1
ATOM 1312 O O . GLY A 1 181 ? 4.921 14.744 -21.808 1.00 93.44 181 GLY A O 1
ATOM 1313 N N . ALA A 1 182 ? 2.904 15.280 -22.656 1.00 95.50 182 ALA A N 1
ATOM 1314 C CA . ALA A 1 182 ? 2.701 13.981 -23.277 1.00 95.50 182 ALA A CA 1
ATOM 1315 C C . ALA A 1 182 ? 3.636 13.797 -24.480 1.00 95.50 182 ALA A C 1
ATOM 1317 O O . ALA A 1 182 ? 3.895 14.737 -25.234 1.00 95.50 182 ALA A O 1
ATOM 1318 N N . ILE A 1 183 ? 4.115 12.571 -24.662 1.00 96.94 183 ILE A N 1
ATOM 1319 C CA . ILE A 1 183 ? 5.017 12.188 -25.751 1.00 96.94 183 ILE A CA 1
ATOM 1320 C C . ILE A 1 183 ? 4.400 11.072 -26.590 1.00 96.94 183 ILE A C 1
ATOM 1322 O O . ILE A 1 183 ? 3.536 10.320 -26.124 1.00 96.94 183 ILE A O 1
ATOM 1326 N N . ASP A 1 184 ? 4.856 10.950 -27.833 1.00 96.56 184 ASP A N 1
ATOM 1327 C CA . ASP A 1 184 ? 4.498 9.812 -28.669 1.00 96.56 184 ASP A CA 1
ATOM 1328 C C . ASP A 1 184 ? 5.230 8.525 -28.238 1.00 96.56 184 ASP A C 1
ATOM 1330 O O . ASP A 1 184 ? 6.180 8.517 -27.444 1.00 96.56 184 ASP A O 1
ATOM 1334 N N . VAL A 1 185 ? 4.735 7.400 -28.754 1.00 97.50 185 VAL A N 1
ATOM 1335 C CA . VAL A 1 185 ? 5.274 6.067 -28.461 1.00 97.50 185 VAL A CA 1
ATOM 1336 C C . VAL A 1 185 ? 6.719 5.931 -28.947 1.00 97.50 185 VAL A C 1
ATOM 1338 O O . VAL A 1 185 ? 7.535 5.314 -28.265 1.00 97.50 185 VAL A O 1
ATOM 1341 N N . GLU A 1 186 ? 7.055 6.518 -30.097 1.00 98.06 186 GLU A N 1
ATOM 1342 C CA . GLU A 1 186 ? 8.392 6.423 -30.691 1.00 98.06 186 GLU A CA 1
ATOM 1343 C C . GLU A 1 186 ? 9.452 7.094 -29.809 1.00 98.06 186 GLU A C 1
ATOM 1345 O O . GLU A 1 186 ? 10.498 6.500 -29.530 1.00 98.06 186 GLU A O 1
ATOM 1350 N N . THR A 1 187 ? 9.156 8.289 -29.301 1.00 98.12 187 THR A N 1
ATOM 1351 C CA . THR A 1 187 ? 10.006 9.047 -28.379 1.00 98.12 187 THR A CA 1
ATOM 1352 C C . THR A 1 187 ? 10.235 8.264 -27.091 1.00 98.12 187 THR A C 1
ATOM 1354 O O . THR A 1 187 ? 11.380 8.113 -26.652 1.00 98.12 187 THR A O 1
ATOM 1357 N N . SER A 1 188 ? 9.163 7.711 -26.513 1.00 98.12 188 SER A N 1
ATOM 1358 C CA . SER A 1 188 ? 9.238 6.889 -25.302 1.00 98.12 188 SER A CA 1
ATOM 1359 C C . SER A 1 188 ? 10.133 5.664 -25.512 1.00 98.12 188 SER A C 1
ATOM 1361 O O . SER A 1 188 ? 11.127 5.489 -24.805 1.00 98.12 188 SER A O 1
ATOM 1363 N N . VAL A 1 189 ? 9.845 4.847 -26.530 1.00 98.25 189 VAL A N 1
ATOM 1364 C CA . VAL A 1 189 ? 10.580 3.603 -26.809 1.00 98.25 189 VAL A CA 1
ATOM 1365 C C . VAL A 1 189 ? 12.043 3.882 -27.149 1.00 98.25 189 VAL A C 1
ATOM 1367 O O . VAL A 1 189 ? 12.925 3.180 -26.657 1.00 98.25 189 VAL A O 1
ATOM 1370 N N . THR A 1 190 ? 12.323 4.932 -27.922 1.00 98.50 190 THR A N 1
ATOM 1371 C CA . THR A 1 190 ? 13.697 5.334 -28.252 1.00 98.50 190 THR A CA 1
ATOM 1372 C C . THR A 1 190 ? 14.494 5.693 -26.999 1.00 98.50 190 THR A C 1
ATOM 1374 O O . THR A 1 190 ? 15.649 5.286 -26.870 1.00 98.50 190 THR A O 1
ATOM 1377 N N . GLY A 1 191 ? 13.901 6.441 -26.064 1.00 98.25 191 GLY A N 1
ATOM 1378 C CA . GLY A 1 191 ? 14.537 6.748 -24.781 1.00 98.25 191 GLY A CA 1
ATOM 1379 C C . GLY A 1 191 ? 14.777 5.491 -23.948 1.00 98.25 191 GLY A C 1
ATOM 1380 O O . GLY A 1 191 ? 15.900 5.232 -23.520 1.00 98.25 191 GLY A O 1
ATOM 1381 N N . LEU A 1 192 ? 13.752 4.651 -23.803 1.00 98.00 192 LEU A N 1
ATOM 1382 C CA . LEU A 1 192 ? 13.831 3.417 -23.020 1.00 98.00 192 LEU A CA 1
ATOM 1383 C C . LEU A 1 192 ? 14.900 2.448 -23.542 1.00 98.00 192 LEU A C 1
ATOM 1385 O O . LEU A 1 192 ? 15.648 1.893 -22.739 1.00 98.00 192 LEU A O 1
ATOM 1389 N N . LEU A 1 193 ? 15.020 2.271 -24.861 1.00 98.25 193 LEU A N 1
ATOM 1390 C CA . LEU A 1 193 ? 16.056 1.419 -25.456 1.00 98.25 193 LEU A CA 1
ATOM 1391 C C . LEU A 1 193 ? 17.466 1.965 -25.201 1.00 98.25 193 LEU A C 1
ATOM 1393 O O . LEU A 1 193 ? 18.352 1.192 -24.847 1.00 98.25 193 LEU A O 1
ATOM 1397 N N . LYS A 1 194 ? 17.664 3.289 -25.256 1.00 97.69 194 LYS A N 1
ATOM 1398 C CA . LYS A 1 194 ? 18.952 3.896 -24.874 1.00 97.69 194 LYS A CA 1
ATOM 1399 C C . LYS A 1 194 ? 19.324 3.581 -23.427 1.00 97.69 194 LYS A C 1
ATOM 1401 O O . LYS A 1 194 ? 20.492 3.328 -23.151 1.00 97.69 194 LYS A O 1
ATOM 1406 N N . LEU A 1 195 ? 18.347 3.571 -22.513 1.00 96.62 195 LEU A N 1
ATOM 1407 C CA . LEU A 1 195 ? 18.597 3.184 -21.123 1.00 96.62 195 LEU A CA 1
ATOM 1408 C C . LEU A 1 195 ? 18.977 1.711 -21.005 1.00 96.62 195 LEU A C 1
ATOM 1410 O O . LEU A 1 195 ? 19.853 1.397 -20.211 1.00 96.62 195 LEU A O 1
ATOM 1414 N N . VAL A 1 196 ? 18.340 0.820 -21.772 1.00 95.88 196 VAL A N 1
ATOM 1415 C CA . VAL A 1 196 ? 18.696 -0.610 -21.801 1.00 95.88 196 VAL A CA 1
ATOM 1416 C C . VAL A 1 196 ? 20.147 -0.792 -22.238 1.00 95.88 196 VAL A C 1
ATOM 1418 O O . VAL A 1 196 ? 20.897 -1.497 -21.563 1.00 95.88 196 VAL A O 1
ATOM 1421 N N . ASP A 1 197 ? 20.556 -0.116 -23.310 1.00 96.38 197 ASP A N 1
ATOM 1422 C CA . ASP A 1 197 ? 21.907 -0.233 -23.865 1.00 96.38 197 ASP A CA 1
ATOM 1423 C C . ASP A 1 197 ? 22.990 0.294 -22.909 1.00 96.38 197 ASP A C 1
ATOM 1425 O O . ASP A 1 197 ? 24.116 -0.209 -22.902 1.00 96.38 197 ASP A O 1
ATOM 1429 N N . SER A 1 198 ? 22.663 1.291 -22.081 1.00 94.69 198 SER A N 1
ATOM 1430 C CA . SER A 1 198 ? 23.602 1.900 -21.132 1.00 94.69 198 SER A CA 1
ATOM 1431 C C . SER A 1 198 ? 23.494 1.361 -19.700 1.00 94.69 198 SER A C 1
ATOM 1433 O O . SER A 1 198 ? 24.276 1.766 -18.838 1.00 94.69 198 SER A O 1
ATOM 1435 N N . ALA A 1 199 ? 22.520 0.498 -19.395 1.00 93.44 199 ALA A N 1
ATOM 1436 C CA . ALA A 1 199 ? 22.205 0.133 -18.018 1.00 93.44 199 ALA A CA 1
ATOM 1437 C C . ALA A 1 199 ? 23.304 -0.715 -17.367 1.00 93.44 199 ALA A C 1
ATOM 1439 O O . ALA A 1 199 ? 23.528 -1.877 -17.706 1.00 93.44 199 ALA A O 1
ATOM 1440 N N . THR A 1 200 ? 23.919 -0.171 -16.318 1.00 91.38 200 THR A N 1
ATOM 1441 C CA . THR A 1 200 ? 24.789 -0.928 -15.413 1.00 91.38 200 THR A CA 1
ATOM 1442 C C . THR A 1 200 ? 24.171 -1.030 -14.030 1.00 91.38 200 THR A C 1
ATOM 1444 O O . THR A 1 200 ? 23.429 -0.151 -13.592 1.00 91.38 200 THR A O 1
ATOM 1447 N N . ARG A 1 201 ? 24.518 -2.081 -13.283 1.00 86.12 201 ARG A N 1
ATOM 1448 C CA . ARG A 1 201 ? 24.071 -2.229 -11.896 1.00 86.12 201 ARG A CA 1
ATOM 1449 C C . ARG A 1 201 ? 24.489 -1.042 -11.023 1.00 86.12 201 ARG A C 1
ATOM 1451 O O . ARG A 1 201 ? 23.667 -0.537 -10.275 1.00 86.12 201 ARG A O 1
ATOM 1458 N N . ALA A 1 202 ? 25.732 -0.576 -11.146 1.00 87.12 202 ALA A N 1
ATOM 1459 C CA . ALA A 1 202 ? 26.237 0.551 -10.358 1.00 87.12 202 ALA A CA 1
ATOM 1460 C C . ALA A 1 202 ? 25.467 1.854 -10.641 1.00 87.12 202 ALA A C 1
ATOM 1462 O O . ALA A 1 202 ? 25.193 2.652 -9.739 1.00 87.12 202 ALA A O 1
ATOM 1463 N N . GLU A 1 203 ? 25.090 2.076 -11.898 1.00 88.00 203 GLU A N 1
ATOM 1464 C CA . GLU A 1 203 ? 24.418 3.306 -12.297 1.00 88.00 203 GLU A CA 1
ATOM 1465 C C . GLU A 1 203 ? 22.890 3.236 -12.171 1.00 88.00 203 GLU A C 1
ATOM 1467 O O . GLU A 1 203 ? 22.282 4.259 -11.859 1.00 88.00 203 GLU A O 1
ATOM 1472 N N . PHE A 1 204 ? 22.264 2.072 -12.338 1.00 89.62 204 PHE A N 1
ATOM 1473 C CA . PHE A 1 204 ? 20.804 1.936 -12.413 1.00 89.62 204 PHE A CA 1
ATOM 1474 C C . PHE A 1 204 ? 20.198 1.069 -11.308 1.00 89.62 204 PHE A C 1
ATOM 1476 O O . PHE A 1 204 ? 19.035 1.273 -10.969 1.00 89.62 204 PHE A O 1
ATOM 1483 N N . GLY A 1 205 ? 20.957 0.136 -10.727 1.00 88.06 205 GLY A N 1
ATOM 1484 C CA . GLY A 1 205 ? 20.469 -0.825 -9.734 1.00 88.06 205 GLY A CA 1
ATOM 1485 C C . GLY A 1 205 ? 19.689 -0.159 -8.600 1.00 88.06 205 GLY A C 1
ATOM 1486 O O . GLY A 1 205 ? 20.186 0.762 -7.955 1.00 88.06 205 GLY A O 1
ATOM 1487 N N . GLY A 1 206 ? 18.440 -0.589 -8.395 1.00 85.69 206 GLY A N 1
ATOM 1488 C CA . GLY A 1 206 ? 17.578 -0.054 -7.336 1.00 85.69 206 GLY A CA 1
ATOM 1489 C C . GLY A 1 206 ? 17.225 1.430 -7.487 1.00 85.69 206 GLY A C 1
ATOM 1490 O O . GLY A 1 206 ? 16.898 2.080 -6.492 1.00 85.69 206 GLY A O 1
ATOM 1491 N N . LYS A 1 207 ? 17.264 1.981 -8.709 1.00 89.38 207 LYS A N 1
ATOM 1492 C CA . LYS A 1 207 ? 16.839 3.359 -9.017 1.00 89.38 207 LYS A CA 1
ATOM 1493 C C . LYS A 1 207 ? 15.546 3.397 -9.831 1.00 89.38 207 LYS A C 1
ATOM 1495 O O . LYS A 1 207 ? 15.190 2.431 -10.511 1.00 89.38 207 LYS A O 1
ATOM 1500 N N . PHE A 1 208 ? 14.875 4.544 -9.768 1.00 94.75 208 PHE A N 1
ATOM 1501 C CA . PHE A 1 208 ? 13.744 4.885 -10.620 1.00 94.75 208 PHE A CA 1
ATOM 1502 C C . PHE A 1 208 ? 14.181 5.973 -11.602 1.00 94.75 208 PHE A C 1
ATOM 1504 O O . PHE A 1 208 ? 14.738 6.995 -11.193 1.00 94.75 208 PHE A O 1
ATOM 1511 N N . LYS A 1 209 ? 14.011 5.730 -12.901 1.00 95.19 209 LYS A N 1
ATOM 1512 C CA . LYS A 1 209 ? 14.477 6.619 -13.972 1.00 95.19 209 LYS A CA 1
ATOM 1513 C C . LYS A 1 209 ? 13.330 7.015 -14.889 1.00 95.19 209 LYS A C 1
ATOM 1515 O O . LYS A 1 209 ? 12.466 6.197 -15.169 1.00 95.19 209 LYS A O 1
ATOM 1520 N N . ASN A 1 210 ? 13.335 8.241 -15.386 1.00 97.44 210 ASN A N 1
ATOM 1521 C CA . ASN A 1 210 ? 12.487 8.657 -16.495 1.00 97.44 210 ASN A CA 1
ATOM 1522 C C . ASN A 1 210 ? 13.020 8.095 -17.827 1.00 97.44 210 ASN A C 1
ATOM 1524 O O . ASN A 1 210 ? 14.175 7.672 -17.882 1.00 97.44 210 ASN A O 1
ATOM 1528 N N . TYR A 1 211 ? 12.215 8.109 -18.893 1.00 97.31 211 TYR A N 1
ATOM 1529 C CA . TYR A 1 211 ? 12.574 7.574 -20.220 1.00 97.31 211 TYR A CA 1
ATOM 1530 C C . TYR A 1 211 ? 13.834 8.220 -20.827 1.00 97.31 211 TYR A C 1
ATOM 1532 O O . TYR A 1 211 ? 14.505 7.611 -21.654 1.00 97.31 211 TYR A O 1
ATOM 1540 N N . ASP A 1 212 ? 14.170 9.436 -20.394 1.00 96.00 212 ASP A N 1
ATOM 1541 C CA . ASP A 1 212 ? 15.360 10.199 -20.787 1.00 96.00 212 ASP A CA 1
ATOM 1542 C C . ASP A 1 212 ? 16.580 9.984 -19.861 1.00 96.00 212 ASP A C 1
ATOM 1544 O O . ASP A 1 212 ? 17.634 10.580 -20.072 1.00 96.00 212 ASP A O 1
ATOM 1548 N N . GLY A 1 213 ? 16.456 9.136 -18.833 1.00 95.19 213 GLY A N 1
ATOM 1549 C CA . GLY A 1 213 ? 17.513 8.816 -17.866 1.00 95.19 213 GLY A CA 1
ATOM 1550 C C . GLY A 1 213 ? 17.538 9.688 -16.606 1.00 95.19 213 GLY A C 1
ATOM 1551 O O . GLY A 1 213 ? 18.296 9.388 -15.666 1.00 95.19 213 GLY A O 1
ATOM 1552 N N . THR A 1 214 ? 16.692 10.718 -16.533 1.00 95.75 214 THR A N 1
ATOM 1553 C CA . THR A 1 214 ? 16.553 11.584 -15.352 1.00 95.75 214 THR A CA 1
ATOM 1554 C C . THR A 1 214 ? 16.132 10.756 -14.130 1.00 95.75 214 THR A C 1
ATOM 1556 O O . THR A 1 214 ? 15.244 9.911 -14.244 1.00 95.75 214 THR A O 1
ATOM 1559 N N . PRO A 1 215 ? 16.757 10.920 -12.950 1.00 94.25 215 PRO A N 1
ATOM 1560 C CA . PRO A 1 215 ? 16.345 10.202 -11.745 1.00 94.25 215 PRO A CA 1
ATOM 1561 C C . PRO A 1 215 ? 14.981 10.681 -11.229 1.00 94.25 215 PRO A C 1
ATOM 1563 O O . PRO A 1 215 ? 14.700 11.877 -11.222 1.00 94.25 215 PRO A O 1
ATOM 1566 N N . LEU A 1 216 ? 14.169 9.742 -10.745 1.00 94.88 216 LEU A N 1
ATOM 1567 C CA . LEU A 1 216 ? 12.874 9.986 -10.114 1.00 94.88 216 LEU A CA 1
ATOM 1568 C C . LEU A 1 216 ? 12.892 9.544 -8.641 1.00 94.88 216 LEU A C 1
ATOM 1570 O O . LEU A 1 216 ? 13.632 8.618 -8.291 1.00 94.88 216 LEU A O 1
ATOM 1574 N N . PRO A 1 217 ? 12.109 10.201 -7.765 1.00 93.00 217 PRO A N 1
ATOM 1575 C CA . PRO A 1 217 ? 11.947 9.769 -6.380 1.00 93.00 217 PRO A CA 1
ATOM 1576 C C . PRO A 1 217 ? 11.149 8.462 -6.303 1.00 93.00 217 PRO A C 1
ATOM 1578 O O . PRO A 1 217 ? 10.261 8.240 -7.122 1.00 93.00 217 PRO A O 1
ATOM 1581 N N . TRP A 1 218 ? 11.466 7.627 -5.310 1.00 88.25 218 TRP A N 1
ATOM 1582 C CA . TRP A 1 218 ? 10.695 6.427 -4.973 1.00 88.25 218 TRP A CA 1
ATOM 1583 C C . TRP A 1 218 ? 9.373 6.746 -4.285 1.00 88.25 218 TRP A C 1
ATOM 1585 O O . TRP A 1 218 ? 9.362 7.689 -3.461 1.00 88.25 218 TRP A O 1
#

Sequence (218 aa):
MSTPKTYFITGANRGIGKGFTEKLLLDPAKAATLNSLPKGEGSKLIILKLDSQVDANPAAAVAQLQKDHGINSLDVVIANAGIAHSGTTVSKTTPESLRDHFNTNSIGPVTLFQAVSPLLQACSTGNPILFPISTLIGSIGSQDALAAFPQLTTYTVHPGLVLTDMAPSFIPSGIDPASVGAIDVETSVTGLLKLVDSATRAEFGGKFKNYDGTPLPW

Secondary structure (DSSP, 8-state):
-PPPPPEEETTTTSHHHHHHHHHHH-SS---SSGGG----TT---------TTSTTHHHHHHHHHHHHH-----SEEEE----------GGG--HHHHHHHHIIIIIHHHHHHHHHHHHHHT-TTS--EEEE---GGG-GGGGGGG-S-TT----EEE--EE-STTGGGTS-TT--GGGGTEE-HHHHHHHHHHHHHH--HHHHTT-EEETTS-EE--

Radius of gyration: 23.27 Å; chains: 1; bounding box: 52×41×65 Å

Organism: NCBI:txid1079267

pLDDT: mean 90.31, std 10.36, range [43.41, 98.56]

InterPro domains:
  IPR002347 Short-chain dehydrogenase/reductase SDR [PF00106] (5-127)
  IPR002347 Short-chain dehydrogenase/reductase SDR [PR00081] (6-23)
  IPR002347 Short-chain dehydrogenase/reductase SDR [PR00081] (72-83)
  IPR002347 Short-chain dehydrogenase/reductase SDR [PR00081] (150-167)
  IPR036291 NAD(P)-binding domain superfamily [SSF51735] (5-218)
  IPR051468 Fungal Secondary Metabolite SDRs [PTHR43544] (5-143)